Protein AF-X1IMY7-F1 (afdb_monomer_lite)

InterPro domains:
  IPR011005 Dihydropteroate synthase-like superfamily [G3DSA:3.20.20.20] (1-141)
  IPR011005 Dihydropteroate synthase-like superfamily [SSF51717] (3-112)
  IPR016041 CO dehydrogenase/acetyl-CoA synthase delta subunit, TIM barrel [PF03599] (1-207)
  IPR051069 Acetyl-CoA decarbonylase/synthase complex subunit [PTHR36214] (2-208)

Foldseek 3Di:
DADEAPADDPVCLVVVLVVCVVRVHAHEYEDCAPVRLLVSLVVSVVSVHDRYEYDRNDQALVVVLVVLQCLVCCCPVVVSPSSVHAYADELVSNDVDQVSSLVSLLSCLLRRHRHYDYPDDDPVSPVVSVVSNCVNPDDPVAFDFADFDKDWALNDDPPAEEAEFERQVVRVCVVNVVCNVVSGTYIYGYAYQRNDGPVRSVVVVNNDD

Radius of gyration: 23.85 Å; chains: 1; bounding box: 61×35×64 Å

Organism: NCBI:txid412755

Secondary structure (DSSP, 8-state):
----EEEE-TTTHHHHHHHHHHTT--EEEE-SSHHHHHHHHHHHHHTT---EEEE----SHHHHHHHHHHHHHHHHHS--GGG-S-BEE-GGGT-S-HHHHHHHHHHHHHTT-SEE--S---HHHHHHHHHHHHHHHS-TTS--BPPSEEEEES---TTS-EEEEESBHHHHHHHHHHHHHHT--EEEEEE-STT--HHHHHHTTSS--

Structure (mmCIF, N/CA/C/O backbone):
data_AF-X1IMY7-F1
#
_entry.id   AF-X1IMY7-F1
#
loop_
_atom_site.group_PDB
_atom_site.id
_atom_site.type_symbol
_atom_site.label_atom_id
_atom_site.label_alt_id
_atom_site.label_comp_id
_atom_site.label_asym_id
_atom_site.label_entity_id
_atom_site.label_seq_id
_atom_site.pdbx_PDB_ins_code
_atom_site.Cartn_x
_atom_site.Cartn_y
_atom_site.Cartn_z
_atom_site.occupancy
_atom_site.B_iso_or_equiv
_atom_site.auth_seq_id
_atom_site.auth_comp_id
_atom_site.auth_asym_id
_atom_site.auth_atom_id
_atom_site.pdbx_PDB_model_num
ATOM 1 N N . ARG A 1 1 ? -20.535 -11.735 -2.318 1.00 87.31 1 ARG A N 1
ATOM 2 C CA . ARG A 1 1 ? -19.319 -10.906 -2.075 1.00 87.31 1 ARG A CA 1
ATOM 3 C C . ARG A 1 1 ? -19.167 -10.750 -0.560 1.00 87.31 1 ARG A C 1
ATOM 5 O O . ARG A 1 1 ? -20.191 -10.851 0.098 1.00 87.31 1 ARG A O 1
ATOM 12 N N . LYS A 1 2 ? -17.960 -10.538 -0.017 1.00 93.69 2 LYS A N 1
ATOM 13 C CA . LYS A 1 2 ? -17.721 -10.306 1.425 1.00 93.69 2 LYS A CA 1
ATOM 14 C C . LYS A 1 2 ? -17.357 -8.831 1.675 1.00 93.69 2 LYS A C 1
ATOM 16 O O . LYS A 1 2 ? -16.168 -8.520 1.713 1.00 93.69 2 LYS A O 1
ATOM 21 N N . PRO A 1 3 ? -18.333 -7.906 1.699 1.00 96.88 3 PRO A N 1
ATOM 22 C CA . PRO A 1 3 ? -18.056 -6.492 1.942 1.00 96.88 3 PRO A CA 1
ATOM 23 C C . PRO A 1 3 ? -17.582 -6.242 3.379 1.00 96.88 3 PRO A C 1
ATOM 25 O O . PRO A 1 3 ? -17.909 -7.006 4.283 1.00 96.88 3 PRO A O 1
ATOM 28 N N . LEU A 1 4 ? -16.861 -5.139 3.586 1.00 98.00 4 LEU A N 1
ATOM 29 C CA . LEU A 1 4 ? -16.618 -4.587 4.917 1.00 98.00 4 LEU A CA 1
ATOM 30 C C . LEU A 1 4 ? -17.877 -3.867 5.408 1.00 98.00 4 LEU A C 1
ATOM 32 O O . LEU A 1 4 ? -18.356 -2.942 4.755 1.00 98.00 4 LEU A O 1
ATOM 36 N N . LEU A 1 5 ? -18.401 -4.284 6.559 1.00 97.94 5 LEU A N 1
ATOM 37 C CA . LEU A 1 5 ? -19.514 -3.619 7.228 1.00 97.94 5 LEU A CA 1
ATOM 38 C C . LEU A 1 5 ? -18.975 -2.453 8.058 1.00 97.94 5 LEU A C 1
ATOM 40 O O . LEU A 1 5 ? -18.279 -2.662 9.049 1.00 97.94 5 LEU A O 1
ATOM 44 N N . TYR A 1 6 ? -19.288 -1.225 7.659 1.00 97.94 6 TYR A N 1
ATOM 45 C CA . TYR A 1 6 ? -18.847 -0.018 8.354 1.00 97.94 6 TYR A CA 1
ATOM 46 C C . TYR A 1 6 ? -20.064 0.724 8.942 1.00 97.94 6 TYR A C 1
ATOM 48 O O . TYR A 1 6 ? -20.950 1.125 8.193 1.00 97.94 6 TYR A O 1
ATOM 56 N N . ALA A 1 7 ? -20.186 0.921 10.259 1.00 97.19 7 ALA A N 1
ATOM 57 C CA . ALA A 1 7 ? -19.332 0.422 11.343 1.00 97.19 7 ALA A CA 1
ATOM 58 C C . ALA A 1 7 ? -20.151 0.090 12.603 1.00 97.19 7 ALA A C 1
ATOM 60 O O . ALA A 1 7 ? -21.188 0.710 12.858 1.00 97.19 7 ALA A O 1
ATOM 61 N N . ALA A 1 8 ? -19.652 -0.858 13.403 1.00 97.56 8 ALA A N 1
ATOM 62 C CA . ALA A 1 8 ? -20.115 -1.096 14.765 1.00 97.56 8 ALA A CA 1
ATOM 63 C C . ALA A 1 8 ? -19.679 0.047 15.687 1.00 97.56 8 ALA A C 1
ATOM 65 O O . ALA A 1 8 ? -18.491 0.359 15.804 1.00 97.56 8 ALA A O 1
ATOM 66 N N . THR A 1 9 ? -20.654 0.620 16.379 1.00 97.56 9 THR A N 1
ATOM 67 C CA . THR A 1 9 ? -20.517 1.601 17.456 1.00 97.56 9 THR A CA 1
ATOM 68 C C . THR A 1 9 ? -21.176 1.048 18.722 1.00 97.56 9 THR A C 1
ATOM 70 O O . THR A 1 9 ? -21.757 -0.039 18.711 1.00 97.56 9 THR A O 1
ATOM 73 N N . ARG A 1 10 ? -21.128 1.794 19.833 1.00 95.06 10 ARG A N 1
ATOM 74 C CA . ARG A 1 10 ? -21.803 1.397 21.083 1.00 95.06 10 ARG A CA 1
ATOM 75 C C . ARG A 1 10 ? -23.304 1.147 20.908 1.00 95.06 10 ARG A C 1
ATOM 77 O O . ARG A 1 10 ? -23.833 0.255 21.560 1.00 95.06 10 ARG A O 1
ATOM 84 N N . ASP A 1 11 ? -23.952 1.883 20.010 1.00 95.94 11 ASP A N 1
ATOM 85 C CA . ASP A 1 11 ? -25.412 1.877 19.868 1.00 95.94 11 ASP A CA 1
ATOM 86 C C . ASP A 1 11 ? -25.940 0.715 19.017 1.00 95.94 11 ASP A C 1
ATOM 88 O O . ASP A 1 11 ? -27.126 0.396 19.065 1.00 95.94 11 ASP A O 1
ATOM 92 N N . ASN A 1 12 ? -25.086 0.095 18.198 1.00 96.62 12 ASN A N 1
ATOM 93 C CA . ASN A 1 12 ? -25.516 -0.883 17.196 1.00 96.62 12 ASN A CA 1
ATOM 94 C C . ASN A 1 12 ? -24.657 -2.162 17.147 1.00 96.62 12 ASN A C 1
ATOM 96 O O . ASN A 1 12 ? -24.871 -2.989 16.258 1.00 96.62 12 ASN A O 1
ATOM 100 N N . LEU A 1 13 ? -23.724 -2.336 18.097 1.00 95.44 13 LEU A N 1
ATOM 101 C CA . LEU A 1 13 ? -22.733 -3.418 18.119 1.00 95.44 13 LEU A CA 1
ATOM 102 C C . LEU A 1 13 ? -23.353 -4.804 17.950 1.00 95.44 13 LEU A C 1
ATOM 104 O O . LEU A 1 13 ? -22.906 -5.550 17.087 1.00 95.44 13 LEU A O 1
ATOM 108 N N . GLU A 1 14 ? -24.366 -5.151 18.747 1.00 94.31 14 GLU A N 1
ATOM 109 C CA . GLU A 1 14 ? -24.937 -6.507 18.763 1.00 94.31 14 GLU A CA 1
ATOM 110 C C . GLU A 1 14 ? -25.569 -6.853 17.413 1.00 94.31 14 GLU A C 1
ATOM 112 O O . GLU A 1 14 ? -25.208 -7.845 16.781 1.00 94.31 14 GLU A O 1
ATOM 117 N N . ARG A 1 15 ? -26.421 -5.953 16.910 1.00 95.62 15 ARG A N 1
ATOM 118 C CA . ARG A 1 15 ? -27.094 -6.101 15.616 1.00 95.62 15 ARG A CA 1
ATOM 119 C C . ARG A 1 15 ? -26.101 -6.236 14.462 1.00 95.62 15 ARG A C 1
ATOM 121 O O . ARG A 1 15 ? -26.296 -7.049 13.561 1.00 95.62 15 ARG A O 1
ATOM 128 N N . LEU A 1 16 ? -25.048 -5.419 14.454 1.00 95.62 16 LEU A N 1
ATOM 129 C CA . LEU A 1 16 ? -24.029 -5.467 13.406 1.00 95.62 16 LEU A CA 1
ATOM 130 C C . LEU A 1 16 ? -23.111 -6.688 13.541 1.00 95.62 16 LEU A C 1
ATOM 132 O O . LEU A 1 16 ? -22.699 -7.237 12.522 1.00 95.62 16 LEU A O 1
ATOM 136 N N . ALA A 1 17 ? -22.821 -7.142 14.762 1.00 95.50 17 ALA A N 1
ATOM 137 C CA . ALA A 1 17 ? -22.055 -8.360 15.011 1.00 95.50 17 ALA A CA 1
ATOM 138 C C . ALA A 1 17 ? -22.812 -9.609 14.540 1.00 95.50 17 ALA A C 1
ATOM 140 O O . ALA A 1 17 ? -22.217 -10.490 13.921 1.00 95.50 17 ALA A O 1
ATOM 141 N N . GLU A 1 18 ? -24.120 -9.685 14.787 1.00 95.81 18 GLU A N 1
ATOM 142 C CA . GLU A 1 18 ? -24.981 -10.745 14.254 1.00 95.81 18 GLU A CA 1
ATOM 143 C C . GLU A 1 18 ? -24.972 -10.744 12.727 1.00 95.81 18 GLU A C 1
ATOM 145 O O . GLU A 1 18 ? -24.618 -11.757 12.123 1.00 95.81 18 GLU A O 1
ATOM 150 N N . LEU A 1 19 ? -25.217 -9.584 12.108 1.00 95.00 19 LEU A N 1
ATOM 151 C CA . LEU A 1 19 ? -25.186 -9.437 10.652 1.00 95.00 19 LEU A CA 1
ATOM 152 C C . LEU A 1 19 ? -23.831 -9.857 10.055 1.00 95.00 19 LEU A C 1
ATOM 154 O O . LEU A 1 19 ? -23.787 -10.552 9.035 1.00 95.00 19 LEU A O 1
ATOM 158 N N . ALA A 1 20 ? -22.726 -9.457 10.692 1.00 95.06 20 ALA A N 1
ATOM 159 C CA . ALA A 1 20 ? -21.371 -9.817 10.283 1.00 95.06 20 ALA A CA 1
ATOM 160 C C . ALA A 1 20 ? -21.141 -11.332 10.342 1.00 95.06 20 ALA A C 1
ATOM 162 O O . ALA A 1 20 ? -20.583 -11.901 9.403 1.00 95.06 20 ALA A O 1
ATOM 163 N N . LYS A 1 21 ? -21.602 -12.001 11.406 1.00 93.81 21 LYS A N 1
ATOM 164 C CA . LYS A 1 21 ? -21.476 -13.458 11.565 1.00 93.81 21 LYS A CA 1
ATOM 165 C C . LYS A 1 21 ? -22.322 -14.224 10.563 1.00 93.81 21 LYS A C 1
ATOM 167 O O . LYS A 1 21 ? -21.787 -15.092 9.876 1.00 93.81 21 LYS A O 1
ATOM 172 N N . GLU A 1 22 ? -23.607 -13.888 10.460 1.00 94.06 22 GLU A N 1
ATOM 173 C CA . GLU A 1 22 ? -24.553 -14.536 9.541 1.00 94.06 22 GLU A CA 1
ATOM 174 C C . GLU A 1 22 ? -24.029 -14.528 8.105 1.00 94.06 22 GLU A C 1
ATOM 176 O O . GLU A 1 22 ? -24.132 -15.521 7.388 1.00 94.06 22 GLU A O 1
ATOM 181 N N . ASN A 1 23 ? -23.395 -13.423 7.708 1.00 94.44 23 ASN A N 1
ATOM 182 C CA . ASN A 1 23 ? -22.892 -13.229 6.353 1.00 94.44 23 ASN A CA 1
ATOM 183 C C . ASN A 1 23 ? -21.383 -13.479 6.216 1.00 94.44 23 ASN A C 1
ATOM 185 O O . ASN A 1 23 ? -20.836 -13.317 5.123 1.00 94.44 23 ASN A O 1
ATOM 189 N N . SER A 1 24 ? -20.692 -13.861 7.297 1.00 94.00 24 SER A N 1
ATOM 190 C CA . SER A 1 24 ? -19.231 -14.043 7.339 1.00 94.00 24 SER A CA 1
ATOM 191 C C . SER A 1 24 ? -18.461 -12.869 6.709 1.00 94.00 24 SER A C 1
ATOM 193 O O . SER A 1 24 ? -17.571 -13.067 5.869 1.00 94.00 24 SER A O 1
ATOM 195 N N . CYS A 1 25 ? -18.865 -11.648 7.061 1.00 96.31 25 CYS A N 1
ATOM 196 C CA . CYS A 1 25 ? -18.313 -10.397 6.548 1.00 96.31 25 CYS A CA 1
ATOM 197 C C . CYS A 1 25 ? -17.436 -9.712 7.606 1.00 96.31 25 CYS A C 1
ATOM 199 O O . CYS A 1 25 ? -17.805 -9.718 8.782 1.00 96.31 25 CYS A O 1
ATOM 201 N N . PRO A 1 26 ? -16.308 -9.090 7.209 1.00 97.44 26 PRO A N 1
ATOM 202 C CA . PRO A 1 26 ? -15.528 -8.269 8.124 1.00 97.44 26 PRO A CA 1
ATOM 203 C C . PRO A 1 26 ? -16.331 -7.051 8.587 1.00 97.44 26 PRO A C 1
ATOM 205 O O . PRO A 1 26 ? -17.169 -6.526 7.847 1.00 97.44 26 PRO A O 1
ATOM 208 N N . ILE A 1 27 ? -16.040 -6.566 9.790 1.00 98.19 27 ILE A N 1
ATOM 209 C CA . ILE A 1 27 ? -16.701 -5.406 10.392 1.00 98.19 27 ILE A CA 1
ATOM 210 C C . ILE A 1 27 ? -15.687 -4.362 10.856 1.00 98.19 27 ILE A C 1
ATOM 212 O O . ILE A 1 27 ? -14.661 -4.694 11.441 1.00 98.19 27 ILE A O 1
ATOM 216 N N . ALA A 1 28 ? -15.977 -3.084 10.631 1.00 98.38 28 ALA A N 1
ATOM 217 C CA . ALA A 1 28 ? -15.221 -1.996 11.232 1.00 98.38 28 ALA A CA 1
ATOM 218 C C . ALA A 1 28 ? -15.798 -1.638 12.610 1.00 98.38 28 ALA A C 1
ATOM 220 O O . ALA A 1 28 ? -17.004 -1.432 12.735 1.00 98.38 28 ALA A O 1
ATOM 221 N N . ALA A 1 29 ? -14.949 -1.530 13.628 1.00 98.25 29 ALA A N 1
ATOM 222 C CA . ALA A 1 29 ? -15.288 -0.970 14.931 1.00 98.25 29 ALA A CA 1
ATOM 223 C C . ALA A 1 29 ? -14.893 0.510 14.954 1.00 98.25 29 ALA A C 1
ATOM 225 O O . ALA A 1 29 ? -13.740 0.839 14.671 1.00 98.25 29 ALA A O 1
ATOM 226 N N . LYS A 1 30 ? -15.840 1.390 15.292 1.00 98.25 30 LYS A N 1
ATOM 227 C CA . LYS A 1 30 ? -15.638 2.842 15.352 1.00 98.25 30 LYS A CA 1
ATOM 228 C C . LYS A 1 30 ? -15.970 3.369 16.740 1.00 98.25 30 LYS A C 1
ATOM 230 O O . LYS A 1 30 ? -17.069 3.138 17.245 1.00 98.25 30 LYS A O 1
ATOM 235 N N . ALA A 1 31 ? -15.052 4.135 17.321 1.00 97.31 31 ALA A N 1
ATOM 236 C CA . ALA A 1 31 ? -15.265 4.813 18.598 1.00 97.31 31 ALA A CA 1
ATOM 237 C C . ALA A 1 31 ? -14.700 6.235 18.593 1.00 97.31 31 ALA A C 1
ATOM 239 O O . ALA A 1 31 ? -14.088 6.651 17.615 1.00 97.31 31 ALA A O 1
ATOM 240 N N . SER A 1 32 ? -14.911 6.983 19.680 1.00 95.12 32 SER A N 1
ATOM 241 C CA . SER A 1 32 ? -14.423 8.361 19.805 1.00 95.12 32 SER A CA 1
ATOM 242 C C . SER A 1 32 ? -13.086 8.484 20.542 1.00 95.12 32 SER A C 1
ATOM 244 O O . SER A 1 32 ? -12.534 9.584 20.595 1.00 95.12 32 SER A O 1
ATOM 246 N N . SER A 1 33 ? -12.543 7.382 21.078 1.00 95.62 33 SER A N 1
ATOM 247 C CA . SER A 1 33 ? -11.212 7.271 21.694 1.00 95.62 33 SER A CA 1
ATOM 248 C C . SER A 1 33 ? -10.659 5.840 21.580 1.00 95.62 33 SER A C 1
ATOM 250 O O . SER A 1 33 ? -11.400 4.908 21.260 1.00 95.62 33 SER A O 1
ATOM 252 N N . LEU A 1 34 ? -9.360 5.651 21.846 1.00 95.69 34 LEU A N 1
ATOM 253 C CA . LEU A 1 34 ? -8.725 4.324 21.811 1.00 95.69 34 LEU A CA 1
ATOM 254 C C . LEU A 1 34 ? -9.211 3.408 22.946 1.00 95.69 34 LEU A C 1
ATOM 256 O O . LEU A 1 34 ? -9.283 2.190 22.767 1.00 95.69 34 LEU A O 1
ATOM 260 N N . GLU A 1 35 ? -9.569 3.981 24.093 1.00 95.81 35 GLU A N 1
ATOM 261 C CA . GLU A 1 35 ? -10.160 3.269 25.227 1.00 95.81 35 GLU A CA 1
ATOM 262 C C . GLU A 1 35 ? -11.533 2.711 24.846 1.00 95.81 35 GLU A C 1
ATOM 264 O O . GLU A 1 35 ? -11.756 1.504 24.930 1.00 95.81 35 GLU A O 1
ATOM 269 N N . GLU A 1 36 ? -12.425 3.562 24.329 1.00 96.88 36 GLU A N 1
ATOM 270 C CA . GLU A 1 36 ? -13.756 3.131 23.887 1.00 96.88 36 GLU A CA 1
ATOM 271 C C . GLU A 1 36 ? -13.674 2.114 22.743 1.00 96.88 36 GLU A C 1
ATOM 273 O O . GLU A 1 36 ? -14.444 1.155 22.686 1.00 96.88 36 GLU A O 1
ATOM 278 N N . LEU A 1 37 ? -12.716 2.302 21.833 1.00 97.56 37 LEU A N 1
ATOM 279 C CA . LEU A 1 37 ? -12.472 1.382 20.730 1.00 97.56 37 LEU A CA 1
ATOM 280 C C . LEU A 1 37 ? -12.056 -0.000 21.250 1.00 97.56 37 LEU A C 1
ATOM 282 O O . LEU A 1 37 ? -12.586 -1.016 20.806 1.00 97.56 37 LEU A O 1
ATOM 286 N N . THR A 1 38 ? -11.164 -0.044 22.237 1.00 96.94 38 THR A N 1
ATOM 287 C CA . THR A 1 38 ? -10.725 -1.283 22.894 1.00 96.94 38 THR A CA 1
ATOM 288 C C . THR A 1 38 ? -11.893 -2.025 23.551 1.00 96.94 38 THR A C 1
ATOM 290 O O . THR A 1 38 ? -11.993 -3.250 23.428 1.00 96.94 38 THR A O 1
ATOM 293 N N . GLU A 1 39 ? -12.801 -1.305 24.216 1.00 96.31 39 GLU A N 1
ATOM 294 C CA . GLU A 1 39 ? -14.018 -1.885 24.801 1.00 96.31 39 GLU A CA 1
ATOM 295 C C . GLU A 1 39 ? -14.921 -2.507 23.727 1.00 96.31 39 GLU A C 1
ATOM 297 O O . GLU A 1 39 ? -15.383 -3.640 23.888 1.00 96.31 39 GLU A O 1
ATOM 302 N N . LEU A 1 40 ? -15.148 -1.800 22.612 1.00 96.94 40 LEU A N 1
ATOM 303 C CA . LEU A 1 40 ? -15.963 -2.303 21.500 1.00 96.94 40 LEU A CA 1
ATOM 304 C C . LEU A 1 40 ? -15.363 -3.560 20.875 1.00 96.94 40 LEU A C 1
ATOM 306 O O . LEU A 1 40 ? -16.086 -4.519 20.615 1.00 96.94 40 LEU A O 1
ATOM 310 N N . ILE A 1 41 ? -14.048 -3.587 20.663 1.00 96.69 41 ILE A N 1
ATOM 311 C CA . ILE A 1 41 ? -13.365 -4.746 20.076 1.00 96.69 41 ILE A CA 1
ATOM 312 C C . ILE A 1 41 ? -13.442 -5.953 21.004 1.00 96.69 41 ILE A C 1
ATOM 314 O O . ILE A 1 41 ? -13.662 -7.072 20.539 1.00 96.69 41 ILE A O 1
ATOM 318 N N . THR A 1 42 ? -13.281 -5.733 22.310 1.00 95.88 42 THR A N 1
ATOM 319 C CA . THR A 1 42 ? -13.394 -6.802 23.308 1.00 95.88 42 THR A CA 1
ATOM 320 C C . THR A 1 42 ? -14.780 -7.434 23.239 1.00 95.88 42 THR A C 1
ATOM 322 O O . THR A 1 42 ? -14.879 -8.644 23.049 1.00 95.88 42 THR A O 1
ATOM 325 N N . LYS A 1 43 ? -15.838 -6.612 23.232 1.00 95.81 43 LYS A N 1
ATOM 326 C CA . LYS A 1 43 ? -17.215 -7.089 23.051 1.00 95.81 43 LYS A CA 1
ATOM 327 C C . LYS A 1 43 ? -17.390 -7.828 21.725 1.00 95.81 43 LYS A C 1
ATOM 329 O O . LYS A 1 43 ? -17.856 -8.959 21.722 1.00 95.81 43 LYS A O 1
ATOM 334 N N . LEU A 1 44 ? -16.971 -7.255 20.595 1.00 95.62 44 LEU A N 1
ATOM 335 C CA . LEU A 1 44 ? -17.073 -7.921 19.284 1.00 95.62 44 LEU A CA 1
ATOM 336 C C . LEU A 1 44 ? -16.390 -9.299 19.274 1.00 95.62 44 LEU A C 1
ATOM 338 O O . LEU A 1 44 ? -16.933 -10.259 18.724 1.00 95.62 44 LEU A O 1
ATOM 342 N N . THR A 1 45 ? -15.234 -9.406 19.927 1.00 94.25 45 THR A N 1
ATOM 343 C CA . THR A 1 45 ? -14.492 -10.665 20.058 1.00 94.25 45 THR A CA 1
ATOM 344 C C . THR A 1 45 ? -15.245 -11.671 20.934 1.00 94.25 45 THR A C 1
ATOM 346 O O . THR A 1 45 ? -15.324 -12.845 20.573 1.00 94.25 45 THR A O 1
ATOM 349 N N . GLU A 1 46 ? -15.847 -11.232 22.045 1.00 94.12 46 GLU A N 1
ATOM 350 C CA . GLU A 1 46 ? -16.717 -12.054 22.907 1.00 94.12 46 GLU A CA 1
ATOM 351 C C . GLU A 1 46 ? -17.963 -12.553 22.160 1.00 94.12 46 GLU A C 1
ATOM 353 O O . GLU A 1 46 ? -18.364 -13.705 22.324 1.00 94.12 46 GLU A O 1
ATOM 358 N N . PHE A 1 47 ? -18.516 -11.741 21.254 1.00 91.31 47 PHE A N 1
ATOM 359 C CA . PHE A 1 47 ? -19.595 -12.137 20.339 1.00 91.31 47 PHE A CA 1
ATOM 360 C C . PHE A 1 47 ? -19.158 -13.149 19.263 1.00 91.31 47 PHE A C 1
ATOM 362 O O . PHE A 1 47 ? -20.006 -13.651 18.513 1.00 91.31 47 PHE A O 1
ATOM 369 N N . GLY A 1 48 ? -17.861 -13.467 19.191 1.00 91.75 48 GLY A N 1
ATOM 370 C CA . GLY A 1 48 ? -17.265 -14.436 18.273 1.00 91.75 48 GLY A CA 1
ATOM 371 C C . GLY A 1 48 ? -16.811 -13.850 16.935 1.00 91.75 48 GLY A C 1
ATOM 372 O O . GLY A 1 48 ? -16.459 -14.614 16.034 1.00 91.75 48 GLY A O 1
ATOM 373 N N . VAL A 1 49 ? -16.812 -12.523 16.779 1.00 94.12 49 VAL A N 1
ATOM 374 C CA . VAL A 1 49 ? -16.357 -11.856 15.552 1.00 94.12 49 VAL A CA 1
ATOM 375 C C . VAL A 1 49 ? -14.832 -11.769 15.547 1.00 94.12 49 VAL A C 1
ATOM 377 O O . VAL A 1 49 ? -14.229 -11.277 16.496 1.00 94.12 49 VAL A O 1
ATOM 380 N N . LYS A 1 50 ? -14.200 -12.256 14.474 1.00 91.56 50 LYS A N 1
ATOM 381 C CA . LYS A 1 50 ? -12.731 -12.286 14.330 1.00 91.56 50 LYS A CA 1
ATOM 382 C C . LYS A 1 50 ? -12.199 -11.339 13.260 1.00 91.56 50 LYS A C 1
ATOM 384 O O . LYS A 1 50 ? -11.073 -10.872 13.373 1.00 91.56 50 LYS A O 1
ATOM 389 N N . ASP A 1 51 ? -13.000 -11.054 12.241 1.00 96.38 51 ASP A N 1
ATOM 390 C CA . ASP A 1 51 ? -12.598 -10.208 11.123 1.00 96.38 51 ASP A CA 1
ATOM 391 C C . ASP A 1 51 ? -12.980 -8.754 11.425 1.00 96.38 51 ASP A C 1
ATOM 393 O O . ASP A 1 51 ? -14.049 -8.282 11.039 1.00 96.38 51 ASP A O 1
ATOM 397 N N . ILE A 1 52 ? -12.121 -8.066 12.181 1.00 98.00 52 ILE A N 1
ATOM 398 C CA . ILE A 1 52 ? -12.354 -6.697 12.657 1.00 98.00 52 ILE A CA 1
ATOM 399 C C . ILE A 1 52 ? -11.370 -5.729 11.985 1.00 98.00 52 ILE A C 1
ATOM 401 O O . ILE A 1 52 ? -10.203 -6.060 11.776 1.00 98.00 52 ILE A O 1
ATOM 405 N N . VAL A 1 53 ? -11.841 -4.525 11.665 1.00 98.56 53 VAL A N 1
ATOM 406 C CA . VAL A 1 53 ? -11.041 -3.373 11.221 1.00 98.56 53 VAL A CA 1
ATOM 407 C C . VAL A 1 53 ? -11.247 -2.211 12.194 1.00 98.56 53 VAL A C 1
ATOM 409 O O . VAL A 1 53 ? -12.343 -2.019 12.711 1.00 98.56 53 VAL A O 1
ATOM 412 N N . LEU A 1 54 ? -10.204 -1.435 12.470 1.00 98.69 54 LEU A N 1
ATOM 413 C CA . LEU A 1 54 ? -10.203 -0.401 13.505 1.00 98.69 54 LEU A CA 1
ATOM 414 C C . LEU A 1 54 ? -10.351 1.004 12.919 1.00 98.69 54 LEU A C 1
ATOM 416 O O . LEU A 1 54 ? -9.516 1.421 12.118 1.00 98.69 54 LEU A O 1
ATOM 420 N N . ASP A 1 55 ? -11.344 1.759 13.379 1.00 98.50 55 ASP A N 1
ATOM 421 C CA . ASP A 1 55 ? -11.454 3.205 13.167 1.00 98.50 55 ASP A CA 1
ATOM 422 C C . ASP A 1 55 ? -11.413 3.925 14.523 1.00 98.50 55 ASP A C 1
ATOM 424 O O . ASP A 1 55 ? -12.316 3.776 15.350 1.00 98.50 55 ASP A O 1
ATOM 428 N N . SER A 1 56 ? -10.372 4.731 14.759 1.00 97.06 56 SER A N 1
ATOM 429 C CA . SER A 1 56 ? -10.236 5.513 16.000 1.00 97.06 56 SER A CA 1
ATOM 430 C C . SER A 1 56 ? -11.211 6.690 16.101 1.00 97.06 56 SER A C 1
ATOM 432 O O . SER A 1 56 ? -11.225 7.394 17.112 1.00 97.06 56 SER A O 1
ATOM 434 N N . GLY A 1 57 ? -11.982 6.948 15.039 1.00 97.19 57 GLY A N 1
ATOM 435 C CA . GLY A 1 57 ? -12.887 8.085 14.909 1.00 97.19 57 GLY A CA 1
ATOM 436 C C . GLY A 1 57 ? -12.169 9.411 14.676 1.00 97.19 57 GLY A C 1
ATOM 437 O O . GLY A 1 57 ? -12.824 10.446 14.561 1.00 97.19 57 GLY A O 1
ATOM 438 N N . ALA A 1 58 ? -10.836 9.417 14.592 1.00 97.19 58 ALA A N 1
ATOM 439 C CA . ALA A 1 58 ? -10.072 10.633 14.369 1.00 97.19 58 ALA A CA 1
ATOM 440 C C . ALA A 1 58 ? -10.361 11.227 12.982 1.00 97.19 58 ALA A C 1
ATOM 442 O O . ALA A 1 58 ? -10.333 10.523 11.971 1.00 97.19 58 ALA A O 1
ATOM 443 N N . ARG A 1 59 ? -10.614 12.542 12.956 1.00 96.81 59 ARG A N 1
ATOM 444 C CA . ARG A 1 59 ? -10.810 13.365 11.744 1.00 96.81 59 ARG A CA 1
ATOM 445 C C . ARG A 1 59 ? -9.883 14.576 11.673 1.00 96.81 59 ARG A C 1
ATOM 447 O O . ARG A 1 59 ? -9.989 15.399 10.778 1.00 96.81 59 ARG A O 1
ATOM 454 N N . SER A 1 60 ? -8.937 14.672 12.604 1.00 97.19 60 SER A N 1
ATOM 455 C CA . SER A 1 60 ? -7.821 15.605 12.501 1.00 97.19 60 SER A CA 1
ATOM 456 C C . SER A 1 60 ? -6.544 14.844 12.166 1.00 97.19 60 SER A C 1
ATOM 458 O O . SER A 1 60 ? -6.287 13.771 12.719 1.00 97.19 60 SER A O 1
ATOM 460 N N . LEU A 1 61 ? -5.725 15.427 11.287 1.00 97.00 61 LEU A N 1
ATOM 461 C CA . LEU A 1 61 ? -4.488 14.816 10.797 1.00 97.00 61 LEU A CA 1
ATOM 462 C C . LEU A 1 61 ? -3.569 14.360 11.935 1.00 97.00 61 LEU A C 1
ATOM 464 O O . LEU A 1 61 ? -3.127 13.214 11.969 1.00 97.00 61 LEU A O 1
ATOM 468 N N . ARG A 1 62 ? -3.315 15.261 12.892 1.00 97.75 62 ARG A N 1
ATOM 469 C CA . ARG A 1 62 ? -2.426 15.002 14.028 1.00 97.75 62 ARG A CA 1
ATOM 470 C C . ARG A 1 62 ? -2.897 13.810 14.852 1.00 97.75 62 ARG A C 1
ATOM 472 O O . ARG A 1 62 ? -2.113 12.908 15.120 1.00 97.75 62 ARG A O 1
ATOM 479 N N . ARG A 1 63 ? -4.174 13.812 15.236 1.00 97.75 63 ARG A N 1
ATOM 480 C CA . ARG A 1 63 ? -4.737 12.759 16.076 1.00 97.75 63 ARG A CA 1
ATOM 481 C C . ARG A 1 63 ? -4.722 11.420 15.348 1.00 97.75 63 ARG A C 1
ATOM 483 O O . ARG A 1 63 ? -4.287 10.432 15.915 1.00 97.75 63 ARG A O 1
ATOM 490 N N . ALA A 1 64 ? -5.147 11.399 14.087 1.00 98.06 64 ALA A N 1
ATOM 491 C CA . ALA A 1 64 ? -5.159 10.176 13.298 1.00 98.06 64 ALA A CA 1
ATOM 492 C C . ALA A 1 64 ? -3.744 9.601 13.115 1.00 98.06 64 ALA A C 1
ATOM 494 O O . ALA A 1 64 ? -3.560 8.395 13.243 1.00 98.06 64 ALA A O 1
ATOM 495 N N . PHE A 1 65 ? -2.732 10.447 12.888 1.00 98.50 65 PHE A N 1
ATOM 496 C CA . PHE A 1 65 ? -1.331 10.019 12.870 1.00 98.50 65 PHE A CA 1
ATOM 497 C C . PHE A 1 65 ? -0.903 9.405 14.208 1.00 98.50 65 PHE A C 1
ATOM 499 O O . PHE A 1 65 ? -0.393 8.286 14.227 1.00 98.50 65 PHE A O 1
ATOM 506 N N . GLU A 1 66 ? -1.124 10.111 15.321 1.00 98.38 66 GLU A N 1
ATOM 507 C CA . GLU A 1 66 ? -0.776 9.632 16.663 1.00 98.38 66 GLU A CA 1
ATOM 508 C C . GLU A 1 66 ? -1.461 8.283 16.949 1.00 98.38 66 GLU A C 1
ATOM 510 O O . GLU A 1 66 ? -0.781 7.319 17.308 1.00 98.38 66 GLU A O 1
ATOM 515 N N . ASP A 1 67 ? -2.766 8.170 16.690 1.00 98.31 67 ASP A N 1
ATOM 516 C CA . ASP A 1 67 ? -3.550 6.947 16.881 1.00 98.31 67 ASP A CA 1
ATOM 517 C C . ASP A 1 67 ? -2.975 5.761 16.085 1.00 98.31 67 ASP A C 1
ATOM 519 O O . ASP A 1 67 ? -2.814 4.678 16.648 1.00 98.31 67 ASP A O 1
ATOM 523 N N . GLN A 1 68 ? -2.594 5.941 14.810 1.00 98.62 68 GLN A N 1
ATOM 524 C CA . GLN A 1 68 ? -1.986 4.862 14.009 1.00 98.62 68 GLN A CA 1
ATOM 525 C C . GLN A 1 68 ? -0.665 4.363 14.610 1.00 98.62 68 GLN A C 1
ATOM 527 O O . GLN A 1 68 ? -0.423 3.152 14.673 1.00 98.62 68 GLN A O 1
ATOM 532 N N . ILE A 1 69 ? 0.193 5.277 15.081 1.00 98.38 69 ILE A N 1
ATOM 533 C CA . ILE A 1 69 ? 1.452 4.912 15.746 1.00 98.38 69 ILE A CA 1
ATOM 534 C C . ILE A 1 69 ? 1.171 4.132 17.033 1.00 98.38 69 ILE A C 1
ATOM 536 O O . ILE A 1 69 ? 1.792 3.091 17.268 1.00 98.38 69 ILE A O 1
ATOM 540 N N . TRP A 1 70 ? 0.232 4.610 17.854 1.00 97.94 70 TRP A N 1
ATOM 541 C CA . TRP A 1 70 ? -0.137 3.970 19.115 1.00 97.94 70 TRP A CA 1
ATOM 542 C C . TRP A 1 70 ? -0.726 2.579 18.905 1.00 97.94 70 TRP A C 1
ATOM 544 O O . TRP A 1 70 ? -0.240 1.632 19.524 1.00 97.94 70 TRP A O 1
ATOM 554 N N . ILE A 1 71 ? -1.699 2.433 17.999 1.00 98.38 71 ILE A N 1
ATOM 555 C CA . ILE A 1 71 ? -2.327 1.149 17.653 1.00 98.38 71 ILE A CA 1
ATOM 556 C C . ILE A 1 71 ? -1.255 0.138 17.248 1.00 98.38 71 ILE A C 1
ATOM 558 O O . ILE A 1 71 ? -1.139 -0.931 17.856 1.00 98.38 71 ILE A O 1
ATOM 562 N N . ARG A 1 72 ? -0.402 0.497 16.280 1.00 98.38 72 ARG A N 1
ATOM 563 C CA . ARG A 1 72 ? 0.647 -0.399 15.780 1.00 98.38 72 ARG A CA 1
ATOM 564 C C . ARG A 1 72 ? 1.663 -0.758 16.863 1.00 98.38 72 ARG A C 1
ATOM 566 O O . ARG A 1 72 ? 2.016 -1.929 17.014 1.00 98.38 72 ARG A O 1
ATOM 573 N N . SER A 1 73 ? 2.136 0.233 17.619 1.00 98.19 73 SER A N 1
ATOM 574 C CA . SER A 1 73 ? 3.137 0.036 18.671 1.00 98.19 73 SER A CA 1
ATOM 575 C C . SER A 1 73 ? 2.597 -0.820 19.817 1.00 98.19 73 SER A C 1
ATOM 577 O O . SER A 1 73 ? 3.273 -1.749 20.260 1.00 98.19 73 SER A O 1
ATOM 579 N N . ALA A 1 74 ? 1.367 -0.576 20.273 1.00 97.94 74 ALA A N 1
ATOM 580 C CA . ALA A 1 74 ? 0.735 -1.359 21.330 1.00 97.94 74 ALA A CA 1
ATOM 581 C C . ALA A 1 74 ? 0.518 -2.819 20.899 1.00 97.94 74 ALA A C 1
ATOM 583 O O . ALA A 1 74 ? 0.851 -3.739 21.654 1.00 97.94 74 ALA A O 1
ATOM 584 N N . ALA A 1 75 ? 0.037 -3.039 19.673 1.00 97.75 75 ALA A N 1
ATOM 585 C CA . ALA A 1 75 ? -0.179 -4.375 19.125 1.00 97.75 75 ALA A CA 1
ATOM 586 C C . ALA A 1 75 ? 1.118 -5.196 19.046 1.00 97.75 75 ALA A C 1
ATOM 588 O O . ALA A 1 75 ? 1.131 -6.361 19.440 1.00 97.75 75 ALA A O 1
ATOM 589 N N . LEU A 1 76 ? 2.220 -4.595 18.585 1.00 97.62 76 LEU A N 1
ATOM 590 C CA . LEU A 1 76 ? 3.490 -5.303 18.388 1.00 97.62 76 LEU A CA 1
ATOM 591 C C . LEU A 1 76 ? 4.351 -5.365 19.654 1.00 97.62 76 LEU A C 1
ATOM 593 O O . LEU A 1 76 ? 4.753 -6.444 20.086 1.00 97.62 76 LEU A O 1
ATOM 597 N N . ASN A 1 77 ? 4.622 -4.215 20.273 1.00 98.00 77 ASN A N 1
ATOM 598 C CA . ASN A 1 77 ? 5.597 -4.104 21.361 1.00 98.00 77 ASN A CA 1
ATOM 599 C C . ASN A 1 77 ? 5.012 -4.528 22.708 1.00 98.00 77 ASN A C 1
ATOM 601 O O . ASN A 1 77 ? 5.717 -5.089 23.545 1.00 98.00 77 ASN A O 1
ATOM 605 N N . LYS A 1 78 ? 3.725 -4.244 22.940 1.00 96.44 78 LYS A N 1
ATOM 606 C CA . LYS A 1 78 ? 3.022 -4.608 24.182 1.00 96.44 78 LYS A CA 1
ATOM 607 C C . LYS A 1 78 ? 2.156 -5.855 24.030 1.00 96.44 78 LYS A C 1
ATOM 609 O O . LYS A 1 78 ? 1.584 -6.303 25.019 1.00 96.44 78 LYS A O 1
ATOM 614 N N . LYS A 1 79 ? 2.075 -6.428 22.821 1.00 96.25 79 LYS A N 1
ATOM 615 C CA . LYS A 1 79 ? 1.206 -7.572 22.496 1.00 96.25 79 LYS A CA 1
ATOM 616 C C . LYS A 1 79 ? -0.250 -7.320 22.906 1.00 96.25 79 LYS A C 1
ATOM 618 O O . LYS A 1 79 ? -0.954 -8.239 23.332 1.00 96.25 79 LYS A O 1
ATOM 623 N N . PHE A 1 80 ? -0.690 -6.064 22.815 1.00 96.62 80 PHE A N 1
ATOM 624 C CA . PHE A 1 80 ? -2.019 -5.654 23.242 1.00 96.62 80 PHE A CA 1
ATOM 625 C C . PHE A 1 80 ? -3.059 -6.106 22.213 1.00 96.62 80 PHE A C 1
ATOM 627 O O . PHE A 1 80 ? -3.303 -5.437 21.211 1.00 96.62 80 PHE A O 1
ATOM 634 N N . ARG A 1 81 ? -3.637 -7.287 22.457 1.00 94.81 81 ARG A N 1
ATOM 635 C CA . ARG A 1 81 ? -4.510 -7.997 21.510 1.00 94.81 81 ARG A CA 1
ATOM 636 C C . ARG A 1 81 ? -5.699 -7.187 20.989 1.00 94.81 81 ARG A C 1
ATOM 638 O O . ARG A 1 81 ? -5.957 -7.317 19.797 1.00 94.81 81 ARG A O 1
ATOM 645 N N . PRO A 1 82 ? -6.396 -6.359 21.796 1.00 95.00 82 PRO A N 1
ATOM 646 C CA . PRO A 1 82 ? -7.522 -5.589 21.278 1.00 95.00 82 PRO A CA 1
ATOM 647 C C . PRO A 1 82 ? -7.148 -4.670 20.112 1.00 95.00 82 PRO A C 1
ATOM 649 O O . PRO A 1 82 ? -7.958 -4.472 19.229 1.00 95.00 82 PRO A O 1
ATOM 652 N N . LEU A 1 83 ? -5.912 -4.169 20.036 1.00 96.44 83 LEU A N 1
ATOM 653 C CA . LEU A 1 83 ? -5.459 -3.330 18.916 1.00 96.44 83 LEU A CA 1
ATOM 654 C C . LEU A 1 83 ? -4.725 -4.124 17.820 1.00 96.44 83 LEU A C 1
ATOM 656 O O . LEU A 1 83 ? -4.111 -3.543 16.932 1.00 96.44 83 LEU A O 1
ATOM 660 N N . GLY A 1 84 ? -4.783 -5.457 17.863 1.00 96.88 84 GLY A N 1
ATOM 661 C CA . GLY A 1 84 ? -4.086 -6.369 16.950 1.00 96.88 84 GLY A CA 1
ATOM 662 C C . GLY A 1 84 ? -4.730 -6.544 15.572 1.00 96.88 84 GLY A C 1
ATOM 663 O O . GLY A 1 84 ? -4.499 -7.569 14.935 1.00 96.88 84 GLY A O 1
ATOM 664 N N . PHE A 1 85 ? -5.534 -5.582 15.122 1.00 98.12 85 PHE A N 1
ATOM 665 C CA . PHE A 1 85 ? -6.309 -5.650 13.883 1.00 98.12 85 PHE A CA 1
ATOM 666 C C . PHE A 1 85 ? -5.886 -4.548 12.893 1.00 98.12 85 PHE A C 1
ATOM 668 O O . PHE A 1 85 ? -5.333 -3.529 13.315 1.00 98.12 85 PHE A O 1
ATOM 675 N N . PRO A 1 86 ? -6.127 -4.720 11.578 1.00 98.25 86 PRO A N 1
ATOM 676 C CA . PRO A 1 86 ? -5.908 -3.666 10.589 1.00 98.25 86 PRO A CA 1
ATOM 677 C C . PRO A 1 86 ? -6.748 -2.418 10.877 1.00 98.25 86 PRO A C 1
ATOM 679 O O . PRO A 1 86 ? -7.822 -2.509 11.463 1.00 98.25 86 PRO A O 1
ATOM 682 N N . THR A 1 87 ? -6.294 -1.257 10.416 1.00 98.56 87 THR A N 1
ATOM 683 C CA . THR A 1 87 ? -6.982 0.028 10.599 1.00 98.56 87 THR A CA 1
ATOM 684 C C . THR A 1 87 ? -7.631 0.516 9.305 1.00 98.56 87 THR A C 1
ATOM 686 O O . THR A 1 87 ? -7.233 0.118 8.210 1.00 98.56 87 THR A O 1
ATOM 689 N N . ILE A 1 88 ? -8.612 1.408 9.428 1.00 98.81 88 ILE A N 1
ATOM 690 C CA . ILE A 1 88 ? -9.186 2.188 8.329 1.00 98.81 88 ILE A CA 1
ATOM 691 C C . ILE A 1 88 ? -9.075 3.682 8.648 1.00 98.81 88 ILE A C 1
ATOM 693 O O . ILE A 1 88 ? -9.296 4.097 9.785 1.00 98.81 88 ILE A O 1
ATOM 697 N N . VAL A 1 89 ? -8.709 4.489 7.654 1.00 98.56 89 VAL A N 1
ATOM 698 C CA . VAL A 1 89 ? -8.571 5.948 7.768 1.00 98.56 89 VAL A CA 1
ATOM 699 C C . VAL A 1 89 ? -9.304 6.655 6.631 1.00 98.56 89 VAL A C 1
ATOM 701 O O . VAL A 1 89 ? -9.436 6.115 5.533 1.00 98.56 89 VAL A O 1
ATOM 704 N N . PHE A 1 90 ? -9.746 7.886 6.898 1.00 98.31 90 PHE A N 1
ATOM 705 C CA . PHE A 1 90 ? -10.579 8.683 5.992 1.00 98.31 90 PHE A CA 1
ATOM 706 C C . PHE A 1 90 ? -9.952 10.061 5.716 1.00 98.31 90 PHE A C 1
ATOM 708 O O . PHE A 1 90 ? -10.416 11.053 6.280 1.00 98.31 90 PHE A O 1
ATOM 715 N N . PRO A 1 91 ? -8.883 10.158 4.900 1.00 97.69 91 PRO A N 1
ATOM 716 C CA . PRO A 1 91 ? -8.293 11.440 4.505 1.00 97.69 91 PRO A CA 1
ATOM 717 C C . PRO A 1 91 ? -9.302 12.463 3.969 1.00 97.69 91 PRO A C 1
ATOM 719 O O . PRO A 1 91 ? -9.220 13.629 4.350 1.00 97.69 91 PRO A O 1
ATOM 722 N N . GLY A 1 92 ? -10.282 12.027 3.169 1.00 96.81 92 GLY A N 1
ATOM 723 C CA . GLY A 1 92 ? -11.327 12.902 2.621 1.00 96.81 92 GLY A CA 1
ATOM 724 C C . GLY A 1 92 ? -12.292 13.480 3.664 1.00 96.81 92 GLY A C 1
ATOM 725 O O . GLY A 1 92 ? -13.016 14.421 3.379 1.00 96.81 92 GLY A O 1
ATOM 726 N N . GLU A 1 93 ? -12.292 12.963 4.898 1.00 97.31 93 GLU A N 1
ATOM 727 C CA . GLU A 1 93 ? -13.021 13.567 6.024 1.00 97.31 93 GLU A CA 1
ATOM 728 C C . GLU A 1 93 ? -12.124 14.496 6.880 1.00 97.31 93 GLU A C 1
ATOM 730 O O . GLU A 1 93 ? -12.560 14.988 7.920 1.00 97.31 93 GLU A O 1
ATOM 735 N N . MET A 1 94 ? -10.858 14.714 6.496 1.00 97.75 94 MET A N 1
ATOM 736 C CA . MET A 1 94 ? -9.903 15.585 7.209 1.00 97.75 94 MET A CA 1
ATOM 737 C C . MET A 1 94 ? -9.637 16.912 6.486 1.00 97.75 94 MET A C 1
ATOM 739 O O . MET A 1 94 ? -9.041 17.822 7.069 1.00 97.75 94 MET A O 1
ATOM 743 N N . THR A 1 95 ? -10.006 17.007 5.209 1.00 97.06 95 THR A N 1
ATOM 744 C CA . THR A 1 95 ? -9.761 18.160 4.339 1.00 97.06 95 THR A CA 1
ATOM 745 C C . THR A 1 95 ? -10.677 18.098 3.118 1.00 97.06 95 THR A C 1
ATOM 747 O O . THR A 1 95 ? -10.931 17.010 2.619 1.00 97.06 95 THR A O 1
ATOM 750 N N . ASP A 1 96 ? -11.092 19.258 2.603 1.00 95.94 96 ASP A N 1
ATOM 751 C CA . ASP A 1 96 ? -11.855 19.371 1.346 1.00 95.94 96 ASP A CA 1
ATOM 752 C C . ASP A 1 96 ? -10.957 19.647 0.118 1.00 95.94 96 ASP A C 1
ATOM 754 O O . ASP A 1 96 ? -11.429 19.704 -1.013 1.00 95.94 96 ASP A O 1
ATOM 758 N N . ASP A 1 97 ? -9.656 19.873 0.335 1.00 96.38 97 ASP A N 1
ATOM 759 C CA . ASP A 1 97 ? -8.656 20.077 -0.723 1.00 96.38 97 ASP A CA 1
ATOM 760 C C . ASP A 1 97 ? -8.118 18.719 -1.234 1.00 96.38 97 ASP A C 1
ATOM 762 O O . ASP A 1 97 ? -7.447 18.028 -0.456 1.00 96.38 97 ASP A O 1
ATOM 766 N N . PRO A 1 98 ? -8.336 18.350 -2.517 1.00 94.50 98 PRO A N 1
ATOM 767 C CA . PRO A 1 98 ? -7.921 17.055 -3.073 1.00 94.50 98 PRO A CA 1
ATOM 768 C C . PRO A 1 98 ? -6.407 16.804 -3.051 1.00 94.50 98 PRO A C 1
ATOM 770 O O . PRO A 1 98 ? -5.943 15.678 -2.835 1.00 94.50 98 PRO A O 1
ATOM 773 N N . MET A 1 99 ? -5.599 17.849 -3.241 1.00 94.94 99 MET A N 1
ATOM 774 C CA . MET A 1 99 ? -4.141 17.726 -3.198 1.00 94.94 99 MET A CA 1
ATOM 775 C C . MET A 1 99 ? -3.688 17.460 -1.764 1.00 94.94 99 MET A C 1
ATOM 777 O O . MET A 1 99 ? -2.858 16.589 -1.497 1.00 94.94 99 MET A O 1
ATOM 781 N N . LYS A 1 100 ? -4.286 18.177 -0.813 1.00 96.94 100 LYS A N 1
ATOM 782 C CA . LYS A 1 100 ? -4.026 17.985 0.614 1.00 96.94 100 LYS A CA 1
ATOM 783 C C . LYS A 1 100 ? -4.485 16.606 1.083 1.00 96.94 100 LYS A C 1
ATOM 785 O O . LYS A 1 100 ? -3.761 15.962 1.837 1.00 96.94 100 LYS A O 1
ATOM 790 N N . GLU A 1 101 ? -5.630 16.127 0.600 1.00 98.00 101 GLU A N 1
ATOM 791 C CA . GLU A 1 101 ? -6.118 14.767 0.844 1.00 98.00 101 GLU A CA 1
ATOM 792 C C . GLU A 1 101 ? -5.097 13.727 0.377 1.00 98.00 101 GLU A C 1
ATOM 794 O O . GLU A 1 101 ? -4.758 12.815 1.130 1.00 98.00 101 GLU A O 1
ATOM 799 N N . SER A 1 102 ? -4.545 13.911 -0.824 1.00 97.19 102 SER A N 1
ATOM 800 C CA . SER A 1 102 ? -3.536 13.018 -1.406 1.00 97.19 102 SER A CA 1
ATOM 801 C C . SER A 1 102 ? -2.271 12.948 -0.544 1.00 97.19 102 SER A C 1
ATOM 803 O O . SER A 1 102 ? -1.752 11.866 -0.278 1.00 97.19 102 SER A O 1
ATOM 805 N N . VAL A 1 103 ? -1.804 14.086 -0.021 1.00 97.31 103 VAL A N 1
ATOM 806 C CA . VAL A 1 103 ? -0.648 14.135 0.895 1.00 97.31 103 VAL A CA 1
ATOM 807 C C . VAL A 1 103 ? -0.956 13.445 2.230 1.00 97.31 103 VAL A C 1
ATOM 809 O O . VAL A 1 103 ? -0.120 12.719 2.770 1.00 97.31 103 VAL A O 1
ATOM 812 N N . ILE A 1 104 ? -2.162 13.633 2.770 1.00 98.31 104 ILE A N 1
ATOM 813 C CA . ILE A 1 104 ? -2.598 12.958 4.000 1.00 98.31 104 ILE A CA 1
ATOM 814 C C . ILE A 1 104 ? -2.693 11.441 3.781 1.00 98.31 104 ILE A C 1
ATOM 816 O O . ILE A 1 104 ? -2.253 10.665 4.631 1.00 98.31 104 ILE A O 1
ATOM 820 N N . ALA A 1 105 ? -3.231 11.006 2.643 1.00 98.31 105 ALA A N 1
ATOM 821 C CA . ALA A 1 105 ? -3.301 9.600 2.265 1.00 98.31 105 ALA A CA 1
ATOM 822 C C . ALA A 1 105 ? -1.903 8.978 2.151 1.00 98.31 105 ALA A C 1
ATOM 824 O O . ALA A 1 105 ? -1.673 7.917 2.731 1.00 98.31 105 ALA A O 1
ATOM 825 N N . SER A 1 106 ? -0.960 9.667 1.503 1.00 98.19 106 SER A N 1
ATOM 826 C CA . SER A 1 106 ? 0.446 9.250 1.396 1.00 98.19 106 SER A CA 1
ATOM 827 C C . SER A 1 106 ? 1.073 9.002 2.770 1.00 98.19 106 SER A C 1
ATOM 829 O O . SER A 1 106 ? 1.639 7.939 3.042 1.00 98.19 106 SER A O 1
ATOM 831 N N . MET A 1 107 ? 0.847 9.916 3.719 1.00 98.38 107 MET A N 1
ATOM 832 C CA . MET A 1 107 ? 1.294 9.720 5.096 1.00 98.38 107 MET A CA 1
ATOM 833 C C . MET A 1 107 ? 0.761 8.407 5.687 1.00 98.38 107 MET A C 1
ATOM 835 O O . MET A 1 107 ? 1.519 7.686 6.332 1.00 98.38 107 MET A O 1
ATOM 839 N N . PHE A 1 108 ? -0.509 8.058 5.465 1.00 98.56 108 PHE A N 1
ATOM 840 C CA . PHE A 1 108 ? -1.085 6.816 5.988 1.00 98.56 108 PHE A CA 1
ATOM 841 C C . PHE A 1 108 ? -0.653 5.555 5.236 1.00 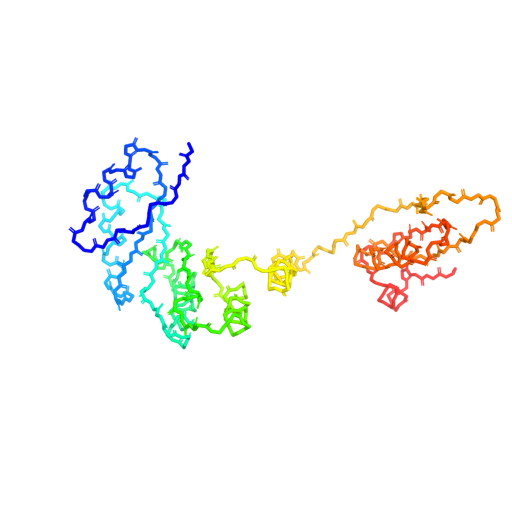98.56 108 PHE A C 1
ATOM 843 O O . PHE A 1 108 ? -0.606 4.497 5.867 1.00 98.56 108 PHE A O 1
ATOM 850 N N . VAL A 1 109 ? -0.243 5.655 3.966 1.00 98.38 109 VAL A N 1
ATOM 851 C CA . VAL A 1 109 ? 0.455 4.562 3.262 1.00 98.38 109 VAL A CA 1
ATOM 852 C C . VAL A 1 109 ? 1.731 4.199 4.022 1.00 98.38 109 VAL A C 1
ATOM 854 O O . VAL A 1 109 ? 1.965 3.026 4.321 1.00 98.38 109 VAL A O 1
ATOM 857 N N . ALA A 1 110 ? 2.524 5.203 4.405 1.00 98.00 110 ALA A N 1
ATOM 858 C CA . ALA A 1 110 ? 3.759 5.012 5.165 1.00 98.00 110 ALA A CA 1
ATOM 859 C C . ALA A 1 110 ? 3.533 4.736 6.666 1.00 98.00 110 ALA A C 1
ATOM 861 O O . ALA A 1 110 ? 4.406 4.182 7.341 1.00 98.00 110 ALA A O 1
ATOM 862 N N . LYS A 1 111 ? 2.390 5.154 7.223 1.00 97.88 111 LYS A N 1
ATOM 863 C CA . LYS A 1 111 ? 2.096 5.143 8.668 1.00 97.88 111 LYS A CA 1
ATOM 864 C C . LYS A 1 111 ? 0.870 4.304 8.998 1.00 97.88 111 LYS A C 1
ATOM 866 O O . LYS A 1 111 ? -0.080 4.771 9.615 1.00 97.88 111 LYS A O 1
ATOM 871 N N . TYR A 1 112 ? 0.980 3.027 8.648 1.00 98.31 112 TYR A N 1
ATOM 872 C CA . TYR A 1 112 ? 0.178 1.920 9.180 1.00 98.31 112 TYR A CA 1
ATOM 873 C C . TYR A 1 112 ? -1.328 1.951 8.878 1.00 98.31 112 TYR A C 1
ATOM 875 O O . TYR A 1 112 ? -2.047 1.120 9.433 1.00 98.31 112 TYR A O 1
ATOM 883 N N . GLY A 1 113 ? -1.805 2.825 7.986 1.00 97.81 113 GLY A N 1
ATOM 884 C CA . GLY A 1 113 ? -3.185 2.792 7.508 1.00 97.81 113 GLY A CA 1
ATOM 885 C C . GLY A 1 113 ? -3.434 1.523 6.695 1.00 97.81 113 GLY A C 1
ATOM 886 O O . GLY A 1 113 ? -2.869 1.360 5.616 1.00 97.81 113 GLY A O 1
ATOM 887 N N . GLY A 1 114 ? -4.258 0.608 7.211 1.00 98.00 114 GLY A N 1
ATOM 888 C CA . GLY A 1 114 ? -4.565 -0.652 6.523 1.00 98.00 114 GLY A CA 1
ATOM 889 C C . GLY A 1 114 ? -5.478 -0.461 5.308 1.00 98.00 114 GLY A C 1
ATOM 890 O O . GLY A 1 114 ? -5.231 -1.017 4.240 1.00 98.00 114 GLY A O 1
ATOM 891 N N . ILE A 1 115 ? -6.523 0.348 5.472 1.00 98.56 115 ILE A N 1
ATOM 892 C CA . ILE A 1 115 ? -7.455 0.770 4.425 1.00 98.56 115 ILE A CA 1
ATOM 893 C C . ILE A 1 115 ? -7.498 2.295 4.430 1.00 98.56 115 ILE A C 1
ATOM 895 O O . ILE A 1 115 ? -7.690 2.912 5.475 1.00 98.56 115 ILE A O 1
ATOM 899 N N . ILE A 1 116 ? -7.340 2.904 3.259 1.00 98.38 116 ILE A N 1
ATOM 900 C CA . ILE A 1 116 ? -7.382 4.356 3.082 1.00 98.38 116 ILE A CA 1
ATOM 901 C C . ILE A 1 116 ? -8.566 4.670 2.173 1.00 98.38 116 ILE A C 1
ATOM 903 O O . ILE A 1 116 ? -8.617 4.190 1.041 1.00 98.38 116 ILE A O 1
ATOM 907 N N . VAL A 1 117 ? -9.530 5.433 2.685 1.00 98.00 117 VAL A N 1
ATOM 908 C CA . VAL A 1 117 ? -10.739 5.827 1.952 1.00 98.00 117 VAL A CA 1
ATOM 909 C C . VAL A 1 117 ? -10.577 7.255 1.452 1.00 98.00 117 VAL A C 1
ATOM 911 O O . VAL A 1 117 ? -10.506 8.187 2.253 1.00 98.00 117 VAL A O 1
ATOM 914 N N . LEU A 1 118 ? -10.513 7.402 0.131 1.00 97.31 118 LEU A N 1
ATOM 915 C CA . LEU A 1 118 ? -10.463 8.697 -0.541 1.00 97.31 118 LEU A CA 1
ATOM 916 C C . LEU A 1 118 ? -11.878 9.192 -0.869 1.00 97.31 118 LEU A C 1
ATOM 918 O O . LEU A 1 118 ? -12.793 8.379 -1.028 1.00 97.31 118 LEU A O 1
ATOM 922 N N . SER A 1 119 ? -12.051 10.509 -0.964 1.00 96.25 119 SER A N 1
ATOM 923 C CA . SER A 1 119 ? -13.307 11.151 -1.363 1.00 96.25 119 SER A CA 1
ATOM 924 C C . SER A 1 119 ? -13.620 10.932 -2.847 1.00 96.25 119 SER A C 1
ATOM 926 O O . SER A 1 119 ? -14.780 10.730 -3.208 1.00 96.25 119 SER A O 1
ATOM 928 N N . ASP A 1 120 ? -12.583 10.917 -3.688 1.00 94.19 120 ASP A N 1
ATOM 929 C CA . ASP A 1 120 ? -12.659 10.744 -5.137 1.00 94.19 120 ASP A CA 1
ATOM 930 C C . ASP A 1 120 ? -11.403 10.034 -5.680 1.00 94.19 120 ASP A C 1
ATOM 932 O O . ASP A 1 120 ? -10.363 9.956 -5.018 1.00 94.19 120 ASP A O 1
ATOM 936 N N . PHE A 1 121 ? -11.487 9.508 -6.903 1.00 92.25 121 PHE A N 1
ATOM 937 C CA . PHE A 1 121 ? -10.368 8.884 -7.607 1.00 92.25 121 PHE A CA 1
ATOM 938 C C . PHE A 1 121 ? -9.965 9.706 -8.829 1.00 92.25 121 PHE A C 1
ATOM 940 O O . PHE A 1 121 ? -10.506 9.537 -9.920 1.00 92.25 121 PHE A O 1
ATOM 947 N N . GLN A 1 122 ? -8.947 10.545 -8.649 1.00 92.25 122 GLN A N 1
ATOM 948 C CA . GLN A 1 122 ? -8.332 11.334 -9.719 1.00 92.25 122 GLN A CA 1
ATOM 949 C C . GLN A 1 122 ? -6.992 10.718 -10.122 1.00 92.25 122 GLN A C 1
ATOM 951 O O . GLN A 1 122 ? -6.249 10.235 -9.265 1.00 92.25 122 GLN A O 1
ATOM 956 N N . GLY A 1 123 ? -6.682 10.686 -11.420 1.00 92.12 123 GLY A N 1
ATOM 957 C CA . GLY A 1 123 ? -5.505 9.979 -11.941 1.00 92.12 123 GLY A CA 1
ATOM 958 C C . GLY A 1 123 ? -4.192 10.532 -11.383 1.00 92.12 123 GLY A C 1
ATOM 959 O O . GLY A 1 123 ? -3.310 9.768 -10.988 1.00 92.12 123 GLY A O 1
ATOM 960 N N . GLU A 1 124 ? -4.109 11.854 -11.275 1.00 92.56 124 GLU A N 1
ATOM 961 C CA . GLU A 1 124 ? -2.992 12.619 -10.722 1.00 92.56 124 GLU A CA 1
ATOM 962 C C . GLU A 1 124 ? -2.738 12.359 -9.232 1.00 92.56 124 GLU A C 1
ATOM 964 O O . GLU A 1 124 ? -1.605 12.498 -8.783 1.00 92.56 124 GLU A O 1
ATOM 969 N N . SER A 1 125 ? -3.755 11.937 -8.478 1.00 92.75 125 SER A N 1
ATOM 970 C CA . SER A 1 125 ? -3.646 11.591 -7.055 1.00 92.75 125 SER A CA 1
ATOM 971 C C . SER A 1 125 ? -3.445 10.093 -6.852 1.00 92.75 125 SER A C 1
ATOM 973 O O . SER A 1 125 ? -2.606 9.657 -6.062 1.00 92.75 125 SER A O 1
ATOM 975 N N . LEU A 1 126 ? -4.200 9.281 -7.589 1.00 94.94 126 LEU A N 1
ATOM 976 C CA . LEU A 1 126 ? -4.222 7.835 -7.432 1.00 94.94 126 LEU A CA 1
ATOM 977 C C . LEU A 1 126 ? -2.913 7.195 -7.897 1.00 94.94 126 LEU A C 1
ATOM 979 O O . LEU A 1 126 ? -2.401 6.306 -7.217 1.00 94.94 126 LEU A O 1
ATOM 983 N N . PHE A 1 127 ? -2.352 7.638 -9.026 1.00 95.69 127 PHE A N 1
ATOM 984 C CA . PHE A 1 127 ? -1.115 7.057 -9.549 1.00 95.69 127 PHE A CA 1
ATOM 985 C C . PHE A 1 127 ? 0.069 7.231 -8.578 1.00 95.69 127 PHE A C 1
ATOM 987 O O . PHE A 1 127 ? 0.664 6.211 -8.215 1.00 95.69 127 PHE A O 1
ATOM 994 N N . PRO A 1 128 ? 0.377 8.440 -8.057 1.00 95.94 128 PRO A N 1
ATOM 995 C CA . PRO A 1 128 ? 1.427 8.604 -7.052 1.00 95.94 128 PRO A CA 1
ATOM 996 C C . PRO A 1 128 ? 1.215 7.764 -5.788 1.00 95.94 128 PRO A C 1
ATOM 998 O O . PRO A 1 128 ? 2.167 7.149 -5.313 1.00 95.94 128 PRO A O 1
ATOM 1001 N N . LEU A 1 129 ? -0.019 7.665 -5.278 1.00 97.56 129 LEU A N 1
ATOM 1002 C CA . LEU A 1 129 ? -0.330 6.848 -4.096 1.00 97.56 129 LEU A CA 1
ATOM 1003 C C . LEU A 1 129 ? -0.092 5.351 -4.338 1.00 97.56 129 LEU A C 1
ATOM 1005 O O . LEU A 1 129 ? 0.402 4.640 -3.460 1.00 97.56 129 LEU A O 1
ATOM 1009 N N . LEU A 1 130 ? -0.425 4.851 -5.530 1.00 97.06 130 LEU A N 1
ATOM 1010 C CA . LEU A 1 130 ? -0.172 3.457 -5.899 1.00 97.06 130 LEU A CA 1
ATOM 1011 C C . LEU A 1 130 ? 1.327 3.169 -6.044 1.00 97.06 130 LEU A C 1
ATOM 1013 O O . LEU A 1 130 ? 1.777 2.111 -5.594 1.00 97.06 130 LEU A O 1
ATOM 1017 N N . VAL A 1 131 ? 2.093 4.103 -6.616 1.00 95.56 131 VAL A N 1
ATOM 1018 C CA . VAL A 1 131 ? 3.559 4.013 -6.722 1.00 95.56 131 VAL A CA 1
ATOM 1019 C C . VAL A 1 131 ? 4.206 4.053 -5.338 1.00 95.56 131 VAL A C 1
ATOM 1021 O O . VAL A 1 131 ? 5.041 3.207 -5.025 1.00 95.56 131 VAL A O 1
ATOM 1024 N N . GLU A 1 132 ? 3.793 4.975 -4.469 1.00 97.56 132 GLU A N 1
ATOM 1025 C CA . GLU A 1 132 ? 4.274 5.042 -3.089 1.00 97.56 132 GLU A CA 1
ATOM 1026 C C . GLU A 1 132 ? 3.981 3.747 -2.331 1.00 97.56 132 GLU A C 1
ATOM 1028 O O . GLU A 1 132 ? 4.877 3.189 -1.698 1.00 97.56 132 GLU A O 1
ATOM 1033 N N . ARG A 1 133 ? 2.754 3.219 -2.435 1.00 97.50 133 ARG A N 1
ATOM 1034 C CA . ARG A 1 133 ? 2.389 1.941 -1.815 1.00 97.50 133 ARG A CA 1
ATOM 1035 C C . ARG A 1 133 ? 3.273 0.808 -2.322 1.00 97.50 133 ARG A C 1
ATOM 1037 O O . ARG A 1 133 ? 3.734 0.006 -1.518 1.00 97.50 133 ARG A O 1
ATOM 1044 N N . MET A 1 134 ? 3.517 0.731 -3.629 1.00 94.38 134 MET A N 1
ATOM 1045 C CA . MET A 1 134 ? 4.429 -0.265 -4.197 1.00 94.38 134 MET A CA 1
ATOM 1046 C C . MET A 1 134 ? 5.828 -0.140 -3.580 1.00 94.38 134 MET A C 1
ATOM 1048 O O . MET A 1 134 ? 6.384 -1.138 -3.128 1.00 94.38 134 MET A O 1
ATOM 1052 N N . ASN A 1 135 ? 6.359 1.079 -3.479 1.00 92.81 135 ASN A N 1
ATOM 1053 C CA . ASN A 1 135 ? 7.690 1.330 -2.928 1.00 92.81 135 ASN A CA 1
ATOM 1054 C C . ASN A 1 135 ? 7.784 0.981 -1.433 1.00 92.81 135 ASN A C 1
ATOM 1056 O O . ASN A 1 135 ? 8.711 0.287 -1.027 1.00 92.81 135 ASN A O 1
ATOM 1060 N N . ILE A 1 136 ? 6.822 1.417 -0.613 1.00 96.69 136 ILE A N 1
ATOM 1061 C CA . ILE A 1 136 ? 6.817 1.190 0.844 1.00 96.69 136 ILE A CA 1
ATOM 1062 C C . ILE A 1 136 ? 6.643 -0.293 1.202 1.00 96.69 136 ILE A C 1
ATOM 1064 O O . ILE A 1 136 ? 7.210 -0.746 2.195 1.00 96.69 136 ILE A O 1
ATOM 1068 N N . TYR A 1 137 ? 5.868 -1.050 0.419 1.00 95.75 137 TYR A N 1
ATOM 1069 C CA . TYR A 1 137 ? 5.562 -2.459 0.702 1.00 95.75 137 TYR A CA 1
ATOM 1070 C C . TYR A 1 137 ? 6.462 -3.461 -0.045 1.00 95.75 137 TYR A C 1
ATOM 1072 O O . TYR A 1 137 ? 6.254 -4.669 0.082 1.00 95.75 137 TYR A O 1
ATOM 1080 N N . THR A 1 138 ? 7.461 -2.995 -0.801 1.00 91.12 138 THR A N 1
ATOM 1081 C CA . THR A 1 138 ? 8.469 -3.870 -1.423 1.00 91.12 138 THR A CA 1
ATOM 1082 C C . THR A 1 138 ? 9.410 -4.437 -0.356 1.00 91.12 138 THR A C 1
ATOM 1084 O O . THR A 1 138 ? 9.828 -3.718 0.550 1.00 91.12 138 THR A O 1
ATOM 1087 N N . ASP A 1 139 ? 9.750 -5.728 -0.456 1.00 90.88 139 ASP A N 1
ATOM 1088 C CA . ASP A 1 139 ? 10.717 -6.370 0.443 1.00 90.88 139 ASP A CA 1
ATOM 1089 C C . ASP A 1 139 ? 12.094 -5.694 0.297 1.00 90.88 139 ASP A C 1
ATOM 1091 O O . ASP A 1 139 ? 12.719 -5.805 -0.760 1.00 90.88 139 ASP A O 1
ATOM 1095 N N . PRO A 1 140 ? 12.610 -5.018 1.340 1.00 86.44 140 PRO A N 1
ATOM 1096 C CA . PRO A 1 140 ? 13.872 -4.295 1.239 1.00 86.44 140 PRO A CA 1
ATOM 1097 C C . PRO A 1 140 ? 15.093 -5.218 1.107 1.00 86.44 140 PRO A C 1
ATOM 1099 O O . PRO A 1 140 ? 16.180 -4.735 0.803 1.00 86.44 140 PRO A O 1
ATOM 1102 N N . GLN A 1 141 ? 14.952 -6.525 1.358 1.00 83.50 141 GLN A N 1
ATOM 1103 C CA . GLN A 1 141 ? 16.048 -7.497 1.261 1.00 83.50 141 GLN A CA 1
ATOM 1104 C C . GLN A 1 141 ? 16.130 -8.174 -0.109 1.00 83.50 141 GLN A C 1
ATOM 1106 O O . GLN A 1 141 ? 17.129 -8.831 -0.399 1.00 83.50 141 GLN A O 1
ATOM 1111 N N . ARG A 1 142 ? 15.090 -8.056 -0.941 1.00 80.19 142 ARG A N 1
ATOM 1112 C CA . ARG A 1 142 ? 15.004 -8.733 -2.239 1.00 80.19 142 ARG A CA 1
ATOM 1113 C C . ARG A 1 142 ? 14.771 -7.709 -3.344 1.00 80.19 142 ARG A C 1
ATOM 1115 O O . ARG A 1 142 ? 13.633 -7.281 -3.534 1.00 80.19 142 ARG A O 1
ATOM 1122 N N . PRO A 1 143 ? 15.824 -7.329 -4.088 1.00 74.75 143 PRO A N 1
ATOM 1123 C CA . PRO A 1 143 ? 15.665 -6.477 -5.254 1.00 74.75 143 PRO A CA 1
ATOM 1124 C C . PRO A 1 143 ? 14.688 -7.103 -6.251 1.00 74.75 143 PRO A C 1
ATOM 1126 O O . PRO A 1 143 ? 14.755 -8.299 -6.540 1.00 74.75 143 PRO A O 1
ATOM 1129 N N . LEU A 1 144 ? 13.783 -6.287 -6.788 1.00 80.69 144 LEU A N 1
ATOM 1130 C CA . LEU A 1 144 ? 12.983 -6.681 -7.941 1.00 80.69 144 LEU A CA 1
ATOM 1131 C C . LEU A 1 144 ? 13.929 -6.778 -9.141 1.00 80.69 144 LEU A C 1
ATOM 1133 O O . LEU A 1 144 ? 14.560 -5.783 -9.512 1.00 80.69 144 LEU A O 1
ATOM 1137 N N . ALA A 1 145 ? 14.058 -7.980 -9.696 1.00 85.94 145 ALA A N 1
ATOM 1138 C CA . ALA A 1 145 ? 14.923 -8.253 -10.830 1.00 85.94 145 ALA A CA 1
ATOM 1139 C C . ALA A 1 145 ? 14.108 -8.750 -12.029 1.00 85.94 145 ALA A C 1
ATOM 1141 O O . ALA A 1 145 ? 13.236 -9.611 -11.901 1.00 85.94 145 ALA A O 1
ATOM 1142 N N . THR A 1 146 ? 14.410 -8.197 -13.197 1.00 89.25 146 THR A N 1
ATOM 1143 C CA . THR A 1 146 ? 13.948 -8.692 -14.493 1.00 89.25 146 THR A CA 1
ATOM 1144 C C . THR A 1 146 ? 14.789 -9.909 -14.890 1.00 89.25 146 THR A C 1
ATOM 1146 O O . THR A 1 146 ? 15.927 -10.060 -14.453 1.00 89.25 146 THR A O 1
ATOM 1149 N N . THR A 1 147 ? 14.246 -10.818 -15.696 1.00 93.56 147 THR A N 1
ATOM 1150 C CA . THR A 1 147 ? 15.018 -11.970 -16.179 1.00 93.56 147 THR A CA 1
ATOM 1151 C C . THR A 1 147 ? 16.144 -11.502 -17.105 1.00 93.56 147 THR A C 1
ATOM 1153 O O . THR A 1 147 ? 15.937 -10.617 -17.934 1.00 93.56 147 THR A O 1
ATOM 1156 N N . GLU A 1 148 ? 17.335 -12.078 -16.966 1.00 96.00 148 GLU A N 1
ATOM 1157 C CA . GLU A 1 148 ? 18.439 -11.848 -17.901 1.00 96.00 148 GLU A CA 1
ATOM 1158 C C . GLU A 1 148 ? 18.033 -12.248 -19.326 1.00 96.00 148 GLU A C 1
ATOM 1160 O O . GLU A 1 148 ? 17.329 -13.242 -19.521 1.00 96.00 148 GLU A O 1
ATOM 1165 N N . GLY A 1 149 ? 18.471 -11.487 -20.328 1.00 96.06 149 GLY A N 1
ATOM 1166 C CA . GLY A 1 149 ? 18.218 -11.843 -21.718 1.00 96.06 149 GLY A CA 1
ATOM 1167 C C . GLY A 1 149 ? 18.277 -10.673 -22.686 1.00 96.06 149 GLY A C 1
ATOM 1168 O O . GLY A 1 149 ? 18.674 -9.560 -22.343 1.00 96.06 149 GLY A O 1
ATOM 1169 N N . ILE A 1 150 ? 17.866 -10.956 -23.918 1.00 97.56 150 ILE A N 1
ATOM 1170 C CA . ILE A 1 150 ? 17.739 -9.975 -24.992 1.00 97.56 150 ILE A CA 1
ATOM 1171 C C . ILE A 1 150 ? 16.255 -9.693 -25.177 1.00 97.56 150 ILE 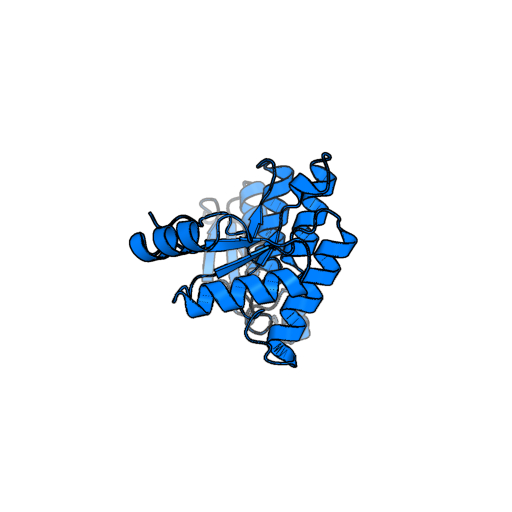A C 1
ATOM 1173 O O . ILE A 1 150 ? 15.476 -10.604 -25.452 1.00 97.56 150 ILE A O 1
ATOM 1177 N N . TYR A 1 151 ? 15.879 -8.431 -25.022 1.00 97.56 151 TYR A N 1
ATOM 1178 C CA . TYR A 1 151 ? 14.509 -7.967 -25.174 1.00 97.56 151 TYR A CA 1
ATOM 1179 C C . TYR A 1 151 ? 14.381 -7.179 -26.473 1.00 97.56 151 TYR A C 1
ATOM 1181 O O . TYR A 1 151 ? 15.125 -6.228 -26.709 1.00 97.56 151 TYR A O 1
ATOM 1189 N N . GLU A 1 152 ? 13.429 -7.575 -27.310 1.00 97.81 152 GLU A N 1
ATOM 1190 C CA . GLU A 1 152 ? 13.074 -6.871 -28.540 1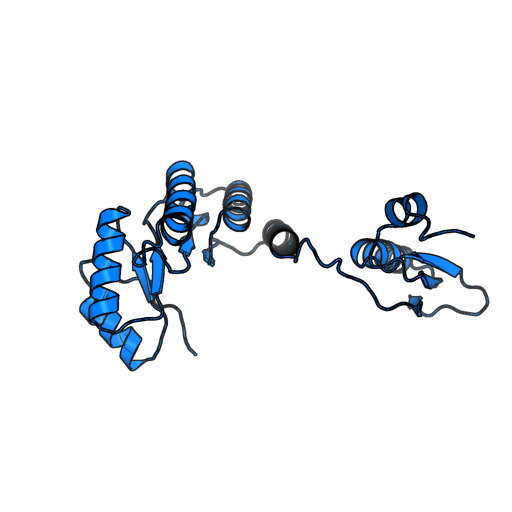.00 97.81 152 GLU A CA 1
ATOM 1191 C C . GLU A 1 152 ? 11.995 -5.833 -28.241 1.00 97.81 152 GLU A C 1
ATOM 1193 O O . GLU A 1 152 ? 10.886 -6.179 -27.833 1.00 97.81 152 GLU A O 1
ATOM 1198 N N . ILE A 1 153 ? 12.310 -4.553 -28.441 1.00 96.94 153 ILE A N 1
ATOM 1199 C CA . ILE A 1 153 ? 11.391 -3.451 -28.146 1.00 96.94 153 ILE A CA 1
ATOM 1200 C C . ILE A 1 153 ? 11.107 -2.690 -29.438 1.00 96.94 153 ILE A C 1
ATOM 1202 O O . ILE A 1 153 ? 12.021 -2.214 -30.108 1.00 96.94 153 ILE A O 1
ATOM 1206 N N . GLY A 1 154 ? 9.826 -2.580 -29.796 1.00 95.06 154 GLY A N 1
ATOM 1207 C CA . GLY A 1 154 ? 9.383 -1.854 -30.991 1.00 95.06 154 GLY A CA 1
ATOM 1208 C C . GLY A 1 154 ? 9.583 -2.585 -32.326 1.00 95.06 154 GLY A C 1
ATOM 1209 O O . GLY A 1 154 ? 9.390 -1.964 -33.365 1.00 95.06 154 GLY A O 1
ATOM 1210 N N . GLY A 1 155 ? 9.935 -3.877 -32.316 1.00 96.56 155 GLY A N 1
ATOM 1211 C CA . GLY A 1 155 ? 10.170 -4.679 -33.527 1.00 96.56 155 GLY A CA 1
ATOM 1212 C C . GLY A 1 155 ? 11.485 -4.332 -34.238 1.00 96.56 155 GLY A C 1
ATOM 1213 O O . GLY A 1 155 ? 11.435 -3.859 -35.374 1.00 96.56 155 GLY A O 1
ATOM 1214 N N . PRO A 1 156 ? 12.644 -4.504 -33.574 1.00 97.50 156 PRO A N 1
ATOM 1215 C CA . PRO A 1 156 ? 13.947 -4.193 -34.154 1.00 97.50 156 PRO A CA 1
ATOM 1216 C C . PRO A 1 156 ? 14.301 -5.100 -35.343 1.00 97.50 156 PRO A C 1
ATOM 1218 O O . PRO A 1 156 ? 13.840 -6.234 -35.454 1.00 97.50 156 PRO A O 1
ATOM 1221 N N . ASP A 1 157 ? 15.163 -4.591 -36.218 1.00 97.50 157 ASP A N 1
ATOM 1222 C CA . ASP A 1 157 ? 15.743 -5.274 -37.376 1.00 97.50 157 ASP A CA 1
ATOM 1223 C C . ASP A 1 157 ? 17.278 -5.378 -37.270 1.00 97.50 157 ASP A C 1
ATOM 1225 O O . ASP A 1 157 ? 17.882 -5.006 -36.266 1.00 97.50 157 ASP A O 1
ATOM 1229 N N . GLU A 1 158 ? 17.938 -5.882 -38.314 1.00 97.12 158 GLU A N 1
ATOM 1230 C CA . GLU A 1 158 ? 19.400 -6.052 -38.358 1.00 97.12 158 GLU A CA 1
ATOM 1231 C C . GLU A 1 158 ? 20.209 -4.743 -38.269 1.00 97.12 158 GLU A C 1
ATOM 1233 O O . GLU A 1 158 ? 21.407 -4.786 -37.991 1.00 97.12 158 GLU A 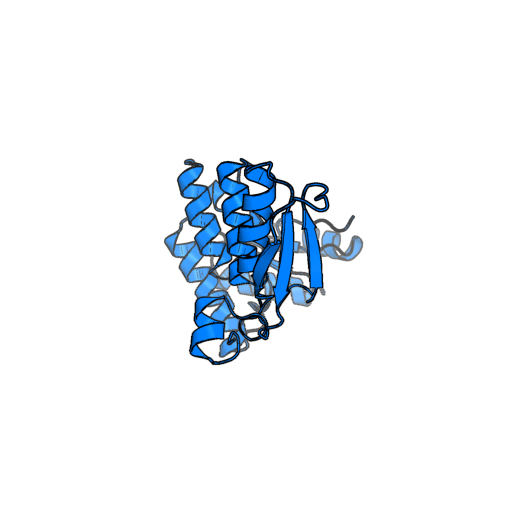O 1
ATOM 1238 N N . ASN A 1 159 ? 19.574 -3.585 -38.479 1.00 96.88 159 ASN A N 1
ATOM 1239 C CA . ASN A 1 159 ? 20.208 -2.266 -38.414 1.00 96.88 159 ASN A CA 1
ATOM 1240 C C . ASN A 1 159 ? 19.899 -1.531 -37.101 1.00 96.88 159 ASN A C 1
ATOM 1242 O O . ASN A 1 159 ? 20.350 -0.400 -36.897 1.00 96.88 159 ASN A O 1
ATOM 1246 N N . SER A 1 160 ? 19.108 -2.149 -36.224 1.00 98.00 160 SER A N 1
ATOM 1247 C CA . SER A 1 160 ? 18.618 -1.525 -35.002 1.00 98.00 160 SER A CA 1
ATOM 1248 C C . SER A 1 160 ? 19.695 -1.451 -33.909 1.00 98.00 160 SER A C 1
ATOM 1250 O O . SER A 1 160 ? 20.553 -2.335 -33.816 1.00 98.00 160 SER A O 1
ATOM 1252 N N . PRO A 1 161 ? 19.672 -0.417 -3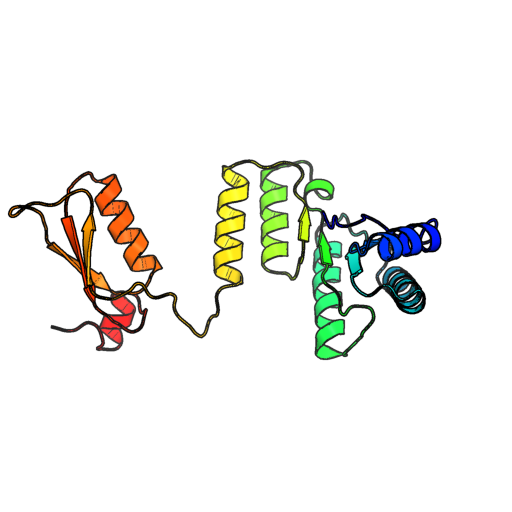3.044 1.00 97.94 161 PRO A N 1
ATOM 1253 C CA . PRO A 1 161 ? 20.619 -0.287 -31.944 1.00 97.94 161 PRO A CA 1
ATOM 1254 C C . PRO A 1 161 ? 20.558 -1.451 -30.954 1.00 97.94 161 PRO A C 1
ATOM 1256 O O . PRO A 1 161 ? 19.500 -2.024 -30.686 1.00 97.94 161 PRO A O 1
ATOM 1259 N N . VAL A 1 162 ? 21.712 -1.728 -30.349 1.00 98.06 162 VAL A N 1
ATOM 1260 C CA . VAL A 1 162 ? 21.869 -2.688 -29.257 1.00 98.06 162 VAL A CA 1
ATOM 1261 C C . VAL A 1 162 ? 22.276 -1.916 -28.010 1.00 98.06 162 VAL A C 1
ATOM 1263 O O . VAL A 1 162 ? 23.348 -1.313 -27.965 1.00 98.06 162 VAL A O 1
ATOM 1266 N N . LEU A 1 163 ? 21.408 -1.907 -27.004 1.00 97.88 163 LEU A N 1
ATOM 1267 C CA . LEU A 1 163 ? 21.625 -1.213 -25.738 1.00 97.88 163 LEU A CA 1
ATOM 1268 C C . LEU A 1 163 ? 21.895 -2.234 -24.635 1.00 97.88 163 LEU A C 1
ATOM 1270 O O . LEU A 1 163 ? 21.271 -3.290 -24.605 1.00 97.88 163 LEU A O 1
ATOM 1274 N N . LEU A 1 164 ? 22.805 -1.915 -23.716 1.00 97.06 164 LEU A N 1
ATOM 1275 C CA . LEU A 1 164 ? 23.131 -2.753 -22.562 1.00 97.06 164 LEU A CA 1
ATOM 1276 C C . LEU A 1 164 ? 22.614 -2.101 -21.279 1.00 97.06 164 LEU A C 1
ATOM 1278 O O . LEU A 1 164 ? 22.815 -0.907 -21.055 1.00 97.06 164 LEU A O 1
ATOM 1282 N N . THR A 1 165 ? 21.984 -2.894 -20.421 1.00 97.31 165 THR A N 1
ATOM 1283 C CA . THR A 1 165 ? 21.519 -2.479 -19.097 1.00 97.31 165 THR A CA 1
ATOM 1284 C C . THR A 1 165 ? 21.661 -3.615 -18.081 1.00 97.31 165 THR A C 1
ATOM 1286 O O . THR A 1 165 ? 22.086 -4.721 -18.416 1.00 97.31 165 THR A O 1
ATOM 1289 N N . THR A 1 166 ? 21.303 -3.347 -16.827 1.00 96.75 166 THR A N 1
ATOM 1290 C CA . THR A 1 166 ? 21.267 -4.348 -15.758 1.00 96.75 166 THR A CA 1
ATOM 1291 C C . THR A 1 166 ? 19.862 -4.888 -15.519 1.00 96.75 166 THR A C 1
ATOM 1293 O O . THR A 1 166 ? 18.861 -4.284 -15.908 1.00 96.75 166 THR A O 1
ATOM 1296 N N . ASN A 1 167 ? 19.774 -6.021 -14.828 1.00 95.44 167 ASN A N 1
ATOM 1297 C CA . ASN A 1 167 ? 18.511 -6.676 -14.511 1.00 95.44 167 ASN A CA 1
ATOM 1298 C C . ASN A 1 167 ? 17.743 -6.081 -13.324 1.00 95.44 167 ASN A C 1
ATOM 1300 O O . ASN A 1 167 ? 16.727 -6.646 -12.928 1.00 95.44 167 ASN A O 1
ATOM 1304 N N . PHE A 1 168 ? 18.158 -4.948 -12.757 1.00 94.12 168 PHE A N 1
ATOM 1305 C CA . PHE A 1 168 ? 17.335 -4.258 -11.764 1.00 94.12 168 PHE A CA 1
ATOM 1306 C C . PHE A 1 168 ? 16.044 -3.745 -12.409 1.00 94.12 168 PHE A C 1
ATOM 1308 O O . PHE A 1 168 ? 16.099 -2.948 -13.347 1.00 94.12 168 PHE A O 1
ATOM 1315 N N . SER A 1 169 ? 14.878 -4.162 -11.904 1.00 91.00 169 SER A N 1
ATOM 1316 C CA . SER A 1 169 ? 13.598 -3.919 -12.581 1.00 91.00 169 SER A CA 1
ATOM 1317 C C . SER A 1 169 ? 13.327 -2.442 -12.849 1.00 91.00 169 SER A C 1
ATOM 1319 O O . SER A 1 169 ? 12.863 -2.105 -13.933 1.00 91.00 169 SER A O 1
ATOM 1321 N N . LEU A 1 170 ? 13.657 -1.540 -11.917 1.00 89.88 170 LEU A N 1
ATOM 1322 C CA . LEU A 1 170 ? 13.456 -0.106 -12.143 1.00 89.88 170 LEU A CA 1
ATOM 1323 C C . LEU A 1 170 ? 14.348 0.422 -13.277 1.00 89.88 170 LEU A C 1
ATOM 1325 O O . LEU A 1 170 ? 13.876 1.170 -14.126 1.00 89.88 170 LEU A O 1
ATOM 1329 N N . THR A 1 171 ? 15.615 0.004 -13.331 1.00 95.44 171 THR A N 1
ATOM 1330 C CA . THR A 1 171 ? 16.522 0.366 -14.430 1.00 95.44 171 THR A CA 1
ATOM 1331 C C . THR A 1 171 ? 16.014 -0.189 -15.761 1.00 95.44 171 THR A C 1
ATOM 1333 O O . THR A 1 171 ? 15.951 0.553 -16.739 1.00 95.44 171 THR A O 1
ATOM 1336 N N . TYR A 1 172 ? 15.598 -1.457 -15.795 1.00 95.38 172 TYR A N 1
ATOM 1337 C CA . TYR A 1 172 ? 15.017 -2.079 -16.985 1.00 95.38 172 TYR A CA 1
ATOM 1338 C C . TYR A 1 172 ? 13.785 -1.317 -17.496 1.00 95.38 172 TYR A C 1
ATOM 1340 O O . TYR A 1 172 ? 13.729 -0.982 -18.679 1.00 95.38 172 TYR A O 1
ATOM 1348 N N . PHE A 1 173 ? 12.814 -1.009 -16.628 1.00 94.00 173 PHE A N 1
ATOM 1349 C CA . PHE A 1 173 ? 11.579 -0.324 -17.033 1.00 94.00 173 PHE A CA 1
ATOM 1350 C C . PHE A 1 173 ? 11.812 1.124 -17.472 1.00 94.00 173 PHE A C 1
ATOM 1352 O O . PHE A 1 173 ? 11.130 1.589 -18.380 1.00 94.00 173 PHE A O 1
ATOM 1359 N N . ILE A 1 174 ? 12.792 1.823 -16.889 1.00 95.12 174 ILE A N 1
ATOM 1360 C CA . ILE A 1 174 ? 13.184 3.160 -17.357 1.00 95.12 174 ILE A CA 1
ATOM 1361 C C . ILE A 1 174 ? 13.757 3.067 -18.774 1.00 95.12 174 ILE A C 1
ATOM 1363 O O . ILE A 1 174 ? 13.287 3.759 -19.667 1.00 95.12 174 ILE A O 1
ATOM 1367 N N . VAL A 1 175 ? 14.740 2.191 -19.006 1.00 96.44 175 VAL A N 1
ATOM 1368 C CA . VAL A 1 175 ? 15.387 2.091 -20.324 1.00 96.44 175 VAL A CA 1
ATOM 1369 C C . VAL A 1 175 ? 14.405 1.595 -21.386 1.00 96.44 175 VAL A C 1
ATOM 1371 O O . VAL A 1 175 ? 14.325 2.188 -22.456 1.00 96.44 175 VAL A O 1
ATOM 1374 N N . SER A 1 176 ? 13.626 0.552 -21.095 1.00 96.00 176 SER A N 1
ATOM 1375 C CA . SER A 1 176 ? 12.620 0.038 -22.035 1.00 96.00 176 SER A CA 1
ATOM 1376 C C . SER A 1 176 ? 11.525 1.059 -22.341 1.00 96.00 176 SER A C 1
ATOM 1378 O O . SER A 1 176 ? 11.203 1.251 -23.512 1.00 96.00 176 SER A O 1
ATOM 1380 N N . GLY A 1 177 ? 11.024 1.779 -21.333 1.00 96.00 177 GLY A N 1
ATOM 1381 C CA . GLY A 1 177 ? 10.045 2.849 -21.528 1.00 96.00 177 GLY A CA 1
ATOM 1382 C C . GLY A 1 177 ? 10.572 3.993 -22.398 1.00 96.00 177 GLY A C 1
ATOM 1383 O O . GLY A 1 177 ? 9.854 4.470 -23.273 1.00 96.00 177 GLY A O 1
ATOM 1384 N N . GLU A 1 178 ? 11.833 4.401 -22.225 1.00 97.19 178 GLU A N 1
ATOM 1385 C CA . GLU A 1 178 ? 12.456 5.427 -23.074 1.00 97.19 178 GLU A CA 1
ATOM 1386 C C . GLU A 1 178 ? 12.686 4.936 -24.513 1.00 97.19 178 GLU A C 1
ATOM 1388 O O . GLU A 1 178 ? 12.466 5.690 -25.463 1.00 97.19 178 GLU A O 1
ATOM 1393 N N . ILE A 1 179 ? 13.056 3.662 -24.708 1.00 97.12 179 ILE A N 1
ATOM 1394 C CA . ILE A 1 179 ? 13.131 3.056 -26.049 1.00 97.12 179 ILE A CA 1
ATOM 1395 C C . ILE A 1 179 ? 11.754 3.124 -26.725 1.00 97.12 179 ILE A C 1
ATOM 1397 O O . ILE A 1 179 ? 11.647 3.641 -27.840 1.00 97.12 179 ILE A O 1
ATOM 1401 N N . GLU A 1 180 ? 10.692 2.681 -26.046 1.00 96.00 180 GLU A N 1
ATOM 1402 C CA . GLU A 1 180 ? 9.321 2.732 -26.573 1.00 96.00 180 GLU A CA 1
ATOM 1403 C C . GLU A 1 180 ? 8.880 4.168 -26.893 1.00 96.00 180 GLU A C 1
ATOM 1405 O O . GLU A 1 180 ? 8.373 4.437 -27.987 1.00 96.00 180 GLU A O 1
ATOM 1410 N N . ALA A 1 181 ? 9.114 5.109 -25.975 1.00 96.69 181 ALA A N 1
ATOM 1411 C CA . ALA A 1 181 ? 8.738 6.513 -26.133 1.00 96.69 181 ALA A CA 1
ATOM 1412 C C . ALA A 1 181 ? 9.491 7.200 -27.282 1.00 96.69 181 ALA A C 1
ATOM 1414 O O . ALA A 1 181 ? 8.907 8.014 -28.005 1.00 96.69 181 ALA A O 1
ATOM 1415 N N . SER A 1 182 ? 10.764 6.846 -27.488 1.00 96.50 182 SER A N 1
ATOM 1416 C CA . SER A 1 182 ? 11.590 7.370 -28.581 1.00 96.50 182 SER A CA 1
ATOM 1417 C C . SER A 1 182 ? 11.135 6.899 -29.964 1.00 96.50 182 SER A C 1
ATOM 1419 O O . SER A 1 182 ? 11.464 7.538 -30.965 1.00 96.50 182 SER A O 1
ATOM 1421 N N . LYS A 1 183 ? 10.362 5.802 -30.029 1.00 95.62 183 LYS A N 1
ATOM 1422 C CA . LYS A 1 183 ? 9.962 5.120 -31.270 1.00 95.62 183 LYS A CA 1
ATOM 1423 C C . LYS A 1 183 ? 11.154 4.665 -32.118 1.00 95.62 183 LYS A C 1
ATOM 1425 O O . LYS A 1 183 ? 11.037 4.591 -33.340 1.00 95.62 183 LYS A O 1
ATOM 1430 N N . VAL A 1 184 ? 12.286 4.367 -31.480 1.00 97.44 184 VAL A N 1
ATOM 1431 C CA . VAL A 1 184 ? 13.466 3.769 -32.114 1.00 97.44 184 VAL A CA 1
ATOM 1432 C C . VAL A 1 184 ? 13.515 2.286 -31.734 1.00 97.44 184 VAL A C 1
ATOM 1434 O O . VAL A 1 184 ? 13.911 1.970 -30.609 1.00 97.44 184 VAL A O 1
ATOM 1437 N N . PRO A 1 185 ? 13.113 1.362 -32.630 1.00 97.50 185 PRO A N 1
ATOM 1438 C CA . PRO A 1 185 ? 13.188 -0.070 -32.360 1.00 97.50 185 PRO A CA 1
ATOM 1439 C C . PRO A 1 185 ? 14.610 -0.475 -31.975 1.00 97.50 185 PRO A C 1
ATOM 1441 O O . PRO A 1 185 ? 15.561 -0.070 -32.639 1.00 97.50 185 PRO A O 1
ATOM 1444 N N . SER A 1 186 ? 14.766 -1.215 -30.878 1.00 98.56 186 SER A N 1
ATOM 1445 C CA . SER A 1 186 ? 16.084 -1.556 -30.325 1.00 98.56 186 SER A CA 1
ATOM 1446 C C . SER A 1 186 ? 16.085 -2.939 -29.674 1.00 98.56 186 SER A C 1
ATOM 1448 O O . SER A 1 186 ? 15.062 -3.401 -29.161 1.00 98.56 186 SER A O 1
ATOM 1450 N N . TYR A 1 187 ? 17.259 -3.570 -29.639 1.00 98.44 187 TYR A N 1
ATOM 1451 C CA . TYR A 1 187 ? 17.532 -4.711 -28.766 1.00 98.44 187 TYR A CA 1
ATOM 1452 C C . TYR A 1 187 ? 18.057 -4.204 -27.421 1.00 98.44 187 TYR A C 1
ATOM 1454 O O . TYR A 1 187 ? 19.021 -3.437 -27.378 1.00 98.44 187 TYR A O 1
ATOM 1462 N N . LEU A 1 188 ? 17.459 -4.651 -26.319 1.00 98.12 188 LEU A N 1
ATOM 1463 C CA . LEU A 1 188 ? 17.910 -4.348 -24.963 1.00 98.12 188 LEU A CA 1
ATOM 1464 C C . LEU A 1 188 ? 18.497 -5.604 -24.314 1.00 98.12 188 LEU A C 1
ATOM 1466 O O . LEU A 1 188 ? 17.776 -6.543 -23.982 1.00 98.12 188 LEU A O 1
ATOM 1470 N N . LEU A 1 189 ? 19.813 -5.610 -24.129 1.00 97.81 189 LEU A N 1
ATOM 1471 C CA . LEU A 1 189 ? 20.556 -6.652 -23.430 1.00 97.81 189 LEU A CA 1
ATOM 1472 C C . LEU A 1 189 ? 20.501 -6.352 -21.939 1.00 97.81 189 LEU A C 1
ATOM 1474 O O . LEU A 1 189 ? 21.008 -5.330 -21.476 1.00 97.81 189 LEU A O 1
ATOM 1478 N N . VAL A 1 190 ? 19.890 -7.254 -21.190 1.00 97.25 190 VAL A N 1
ATOM 1479 C CA . VAL A 1 190 ? 19.759 -7.171 -19.741 1.00 97.25 190 VAL A CA 1
ATOM 1480 C C . VAL A 1 190 ? 20.751 -8.148 -19.139 1.00 97.25 190 VAL A C 1
ATOM 1482 O O . VAL A 1 190 ? 20.542 -9.349 -19.264 1.00 97.25 190 VAL A O 1
ATOM 1485 N N . MET A 1 191 ? 21.808 -7.636 -18.510 1.00 95.62 191 MET A N 1
ATOM 1486 C CA . MET A 1 191 ? 22.814 -8.430 -17.796 1.00 95.62 191 MET A CA 1
ATOM 1487 C C . MET A 1 191 ? 22.360 -8.707 -16.362 1.00 95.62 191 MET A C 1
ATOM 1489 O O . MET A 1 191 ? 21.890 -7.789 -15.678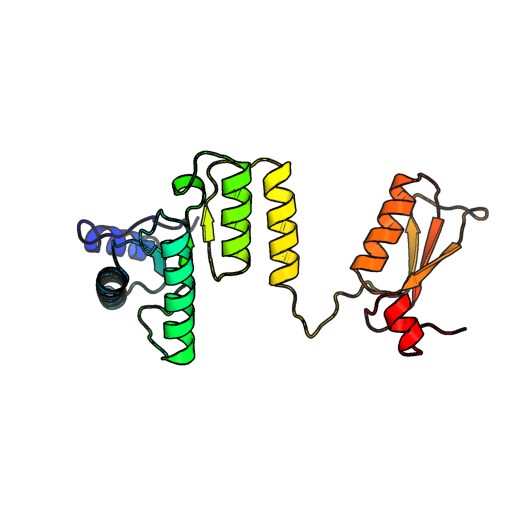 1.00 95.62 191 MET A O 1
ATOM 1493 N N . ASP A 1 192 ? 22.530 -9.940 -15.880 1.00 95.00 192 ASP A N 1
ATOM 1494 C CA . ASP A 1 192 ? 22.284 -10.239 -14.469 1.00 95.00 192 ASP A CA 1
ATOM 1495 C C . ASP A 1 192 ? 23.349 -9.585 -13.583 1.00 95.00 192 ASP A C 1
ATOM 1497 O O . ASP A 1 192 ? 24.531 -9.922 -13.626 1.00 95.00 192 ASP A O 1
ATOM 1501 N N . THR A 1 193 ? 22.918 -8.637 -12.755 1.00 94.88 193 THR A N 1
ATOM 1502 C CA . THR A 1 193 ? 23.759 -7.997 -11.744 1.00 94.88 193 THR A CA 1
ATOM 1503 C C . THR A 1 193 ? 23.147 -8.134 -10.354 1.00 94.88 193 THR A C 1
ATOM 1505 O O . THR A 1 193 ? 23.273 -7.228 -9.527 1.00 94.88 193 THR A O 1
ATOM 1508 N N . GLU A 1 194 ? 22.427 -9.232 -10.109 1.00 91.75 194 GLU A N 1
ATOM 1509 C CA . GLU A 1 194 ? 21.703 -9.524 -8.867 1.00 91.75 194 GLU A CA 1
ATOM 1510 C C . GLU A 1 194 ? 20.680 -8.437 -8.493 1.00 91.75 194 GLU A C 1
ATOM 1512 O O . GLU A 1 194 ? 20.474 -8.114 -7.321 1.00 91.75 194 GLU A O 1
ATOM 1517 N N . GLY A 1 195 ? 20.053 -7.824 -9.499 1.00 90.19 195 GLY A N 1
ATOM 1518 C CA . GLY A 1 195 ? 19.055 -6.775 -9.302 1.00 90.19 195 GLY A CA 1
ATOM 1519 C C . GLY A 1 195 ? 19.631 -5.443 -8.814 1.00 90.19 195 GLY A C 1
ATOM 1520 O O . GLY A 1 195 ? 18.910 -4.645 -8.220 1.00 90.19 195 GLY A O 1
ATOM 1521 N N . LEU A 1 196 ? 20.919 -5.178 -9.048 1.00 92.75 196 LEU A N 1
ATOM 1522 C CA . LEU A 1 196 ? 21.552 -3.884 -8.770 1.00 92.75 196 LEU A CA 1
ATOM 1523 C C . LEU A 1 196 ? 21.429 -2.901 -9.949 1.00 92.75 196 LEU A C 1
ATOM 1525 O O . LEU A 1 196 ? 21.481 -3.284 -11.116 1.00 92.75 196 LEU A O 1
ATOM 1529 N N . SER A 1 197 ? 21.294 -1.603 -9.652 1.00 94.38 197 SER A N 1
ATOM 1530 C CA . SER A 1 197 ? 21.325 -0.552 -10.685 1.00 94.38 197 SER A CA 1
ATOM 1531 C C . SER A 1 197 ? 22.700 -0.470 -11.365 1.00 94.38 197 SER A C 1
ATOM 1533 O O . SER A 1 197 ? 23.691 -0.879 -10.764 1.00 94.38 197 SER A O 1
ATOM 1535 N N . VAL A 1 198 ? 22.788 0.124 -12.563 1.00 96.00 198 VAL A N 1
ATOM 1536 C CA . VAL A 1 198 ? 24.038 0.235 -13.354 1.00 96.00 198 VAL A CA 1
ATOM 1537 C C . VAL A 1 198 ? 25.239 0.694 -12.515 1.00 96.00 198 VAL A C 1
ATOM 1539 O O . VAL A 1 198 ? 26.248 -0.004 -12.434 1.00 96.00 198 VAL A O 1
ATOM 1542 N N . MET A 1 199 ? 25.129 1.844 -11.840 1.00 96.19 199 MET A N 1
ATOM 1543 C CA . MET A 1 199 ? 26.242 2.405 -11.059 1.00 96.19 199 MET A CA 1
ATOM 1544 C C . MET A 1 199 ? 26.552 1.582 -9.806 1.00 96.19 199 MET A C 1
ATOM 1546 O O . MET A 1 199 ? 27.713 1.468 -9.413 1.00 96.19 199 MET A O 1
ATOM 1550 N N . THR A 1 200 ? 25.531 0.988 -9.181 1.00 94.38 200 THR A N 1
ATOM 1551 C CA . THR A 1 200 ? 25.706 0.118 -8.010 1.00 94.38 200 THR A CA 1
ATOM 1552 C C . THR A 1 200 ? 26.411 -1.181 -8.391 1.00 94.38 200 THR A C 1
ATOM 1554 O O . THR A 1 200 ? 27.340 -1.600 -7.705 1.00 94.38 200 THR A O 1
ATOM 1557 N N . ALA A 1 201 ? 25.998 -1.800 -9.497 1.00 95.62 201 ALA A N 1
ATOM 1558 C CA . ALA A 1 201 ? 26.580 -3.023 -10.022 1.00 95.62 201 ALA A CA 1
ATOM 1559 C C . ALA A 1 201 ? 28.034 -2.807 -10.455 1.00 95.62 201 ALA A C 1
ATOM 1561 O O . ALA A 1 201 ? 28.898 -3.608 -10.103 1.00 95.62 201 ALA A O 1
ATOM 1562 N N . TRP A 1 202 ? 28.321 -1.699 -11.144 1.00 96.31 202 TRP A N 1
ATOM 1563 C CA . TRP A 1 202 ? 29.682 -1.329 -11.535 1.00 96.31 202 TRP A CA 1
ATOM 1564 C C . TRP A 1 202 ? 30.593 -1.150 -10.316 1.00 96.31 202 TRP A C 1
ATOM 1566 O O . TRP A 1 202 ? 31.650 -1.772 -10.236 1.00 96.31 202 TRP A O 1
ATOM 1576 N N . ALA A 1 203 ? 30.153 -0.376 -9.318 1.00 95.44 203 ALA A N 1
ATOM 1577 C CA . ALA A 1 203 ? 30.924 -0.150 -8.095 1.00 95.44 203 ALA A CA 1
ATOM 1578 C C . ALA A 1 203 ? 31.165 -1.444 -7.293 1.00 95.44 203 ALA A C 1
ATOM 1580 O O . ALA A 1 203 ? 32.189 -1.578 -6.627 1.00 95.44 203 ALA A O 1
ATOM 1581 N N . ALA A 1 204 ? 30.239 -2.403 -7.371 1.00 94.69 204 ALA A N 1
ATOM 1582 C CA . ALA A 1 204 ? 30.356 -3.718 -6.746 1.00 94.69 204 ALA A CA 1
ATOM 1583 C C . ALA A 1 204 ? 31.149 -4.740 -7.587 1.00 94.69 204 ALA A C 1
ATOM 1585 O O . ALA A 1 204 ? 31.257 -5.896 -7.178 1.00 94.69 204 ALA A O 1
ATOM 1586 N N . GLY A 1 205 ? 31.673 -4.355 -8.757 1.00 94.25 205 GLY A N 1
ATOM 1587 C CA . GLY A 1 205 ? 32.397 -5.254 -9.662 1.00 94.25 205 GLY A CA 1
ATOM 1588 C C . GLY A 1 205 ? 31.514 -6.289 -10.368 1.00 94.25 205 GLY A C 1
ATOM 1589 O O . GLY A 1 205 ? 32.034 -7.261 -10.905 1.00 94.25 205 GLY A O 1
ATOM 1590 N N . LYS A 1 206 ? 30.189 -6.096 -10.366 1.00 92.75 206 LYS A N 1
ATOM 1591 C CA . LYS A 1 206 ? 29.199 -6.984 -11.005 1.00 92.75 206 LYS A CA 1
ATOM 1592 C C . LYS A 1 206 ? 28.792 -6.534 -12.408 1.00 92.75 206 LYS A C 1
ATOM 1594 O O . LYS A 1 206 ? 28.074 -7.249 -13.089 1.00 92.75 206 LYS A O 1
ATOM 1599 N N . PHE A 1 207 ? 29.238 -5.353 -12.832 1.00 95.31 207 PHE A N 1
ATOM 1600 C CA . PHE A 1 207 ? 29.019 -4.812 -14.172 1.00 95.31 207 PHE A CA 1
ATOM 1601 C C . PHE A 1 207 ? 30.353 -4.303 -14.724 1.00 95.31 207 PHE A C 1
ATOM 1603 O O . PHE A 1 207 ? 30.701 -3.130 -14.578 1.00 95.31 207 PHE A O 1
ATOM 1610 N N . VAL A 1 208 ? 31.149 -5.231 -15.253 1.00 90.25 208 VAL A N 1
ATOM 1611 C CA . VAL A 1 208 ? 32.531 -5.024 -15.713 1.00 90.25 208 VAL A CA 1
ATOM 1612 C C . VAL A 1 208 ? 32.714 -5.598 -17.122 1.00 90.25 208 VAL A C 1
ATOM 1614 O O . VAL A 1 208 ? 31.887 -6.392 -17.566 1.00 90.25 208 VAL A O 1
ATOM 1617 N N . ALA A 1 209 ? 33.762 -5.142 -17.815 1.00 83.00 209 ALA A N 1
ATOM 1618 C CA . ALA A 1 209 ? 34.099 -5.536 -19.187 1.00 83.00 209 ALA A CA 1
ATOM 1619 C C . ALA A 1 209 ? 34.761 -6.919 -19.279 1.00 83.00 209 ALA A C 1
ATOM 1621 O O . ALA A 1 209 ? 35.442 -7.310 -18.302 1.00 83.00 209 ALA A O 1
#

pLDDT: mean 95.72, std 3.35, range [74.75, 98.81]

Sequence (209 aa):
RKPLLYAATRDNLERLAELAKENSCPIAAKASSLEELTELITKLTEFGVKDIVLDSGARSLRRAFEDQIWIRSAALNKKFRPLGFPTIVFPGEMTDDPMKESVIASMFVAKYGGIIVLSDFQGESLFPLLVERMNIYTDPQRPLATTEGIYEIGGPDENSPVLLTTNFSLTYFIVSGEIEASKVPSYLLVMDTEGLSVMTAWAAGKFVA